Protein AF-A0A0B7BT74-F1 (afdb_monomer_lite)

Secondary structure (DSSP, 8-state):
-HHHHHHHHHHHHHHHHHHHTT--SSTT----S-HHHHHSPPTTTTSTT---HHHHHT-SGGGGSSGGGGT---S---BTTB-HHHHHHHHHHHHTS-EEEEEE--B--SS-EEEEEEEEEPPPTTS----EEEEEEEEEE---TTPPP-B-SS-EEEE-HHHHHHTT--TTSS-EEEEEEEETTSPBPPGGGSPPPEEEEE----

Structure (mmCIF, N/CA/C/O backbone):
data_AF-A0A0B7BT74-F1
#
_entry.id   AF-A0A0B7BT74-F1
#
loop_
_atom_site.group_PDB
_atom_site.id
_atom_site.type_symbol
_atom_site.label_atom_id
_atom_site.label_alt_id
_atom_site.label_comp_id
_atom_site.label_asym_id
_atom_site.label_entity_id
_atom_site.label_seq_id
_atom_site.pdbx_PDB_ins_code
_atom_site.Cartn_x
_atom_site.Cartn_y
_atom_site.Cartn_z
_atom_site.occupancy
_atom_site.B_iso_or_equiv
_atom_site.auth_seq_id
_atom_site.auth_comp_id
_atom_site.auth_asym_id
_atom_site.auth_atom_id
_atom_site.pdbx_PDB_model_num
ATOM 1 N N . PHE A 1 1 ? -0.512 -6.375 -17.592 1.00 90.50 1 PHE A N 1
ATOM 2 C CA . PHE A 1 1 ? -0.115 -5.122 -18.266 1.00 90.50 1 PHE A CA 1
ATOM 3 C C . PHE A 1 1 ? -1.038 -3.969 -17.879 1.00 90.50 1 PHE A C 1
ATOM 5 O O . PHE A 1 1 ? -0.602 -3.163 -17.079 1.00 90.50 1 PHE A O 1
ATOM 12 N N . LEU A 1 2 ? -2.313 -3.945 -18.301 1.00 97.06 2 LEU A N 1
ATOM 13 C CA . LEU A 1 2 ? -3.247 -2.831 -18.022 1.00 97.06 2 LEU A CA 1
ATOM 14 C C . LEU A 1 2 ? -3.349 -2.427 -16.541 1.00 97.06 2 LEU A C 1
ATOM 16 O O . LEU A 1 2 ? -3.259 -1.249 -16.213 1.00 97.06 2 LEU A O 1
ATOM 20 N N . HIS A 1 3 ? -3.482 -3.407 -15.641 1.00 96.81 3 HIS A N 1
ATOM 21 C CA . HIS A 1 3 ? -3.497 -3.148 -14.200 1.00 96.81 3 HIS A CA 1
ATOM 22 C C . HIS A 1 3 ? -2.234 -2.403 -13.737 1.00 96.81 3 HIS A C 1
ATOM 24 O O . HIS A 1 3 ? -2.336 -1.395 -13.047 1.00 96.81 3 HIS A O 1
ATOM 30 N N . HIS A 1 4 ? -1.052 -2.850 -14.173 1.00 97.12 4 HIS A N 1
ATOM 31 C CA . HIS A 1 4 ? 0.213 -2.218 -13.803 1.00 97.12 4 HIS A CA 1
ATOM 32 C C . HIS A 1 4 ? 0.422 -0.853 -14.455 1.00 97.12 4 HIS A C 1
ATOM 34 O O . HIS A 1 4 ? 1.028 -0.008 -13.816 1.00 97.12 4 HIS A O 1
ATOM 40 N N . SER A 1 5 ? -0.128 -0.593 -15.645 1.00 97.06 5 SER A N 1
ATOM 41 C CA . SER A 1 5 ? -0.152 0.765 -16.207 1.00 97.06 5 SER A CA 1
ATOM 42 C C . SER A 1 5 ? -0.922 1.725 -15.296 1.00 97.06 5 SER A C 1
ATOM 44 O O . SER A 1 5 ? -0.473 2.835 -15.041 1.00 97.06 5 SER A O 1
ATOM 46 N N . ASN A 1 6 ? -2.053 1.292 -14.726 1.00 97.50 6 ASN A N 1
ATOM 47 C CA . ASN A 1 6 ? -2.769 2.120 -13.756 1.00 97.50 6 ASN A CA 1
ATOM 48 C C . ASN A 1 6 ? -2.020 2.240 -12.417 1.00 97.50 6 ASN A C 1
ATOM 50 O O . ASN A 1 6 ? -1.997 3.317 -11.836 1.00 97.50 6 ASN A O 1
ATOM 54 N N . VAL A 1 7 ? -1.392 1.170 -11.918 1.00 97.62 7 VAL A N 1
ATOM 55 C CA . VAL A 1 7 ? -0.592 1.237 -10.678 1.00 97.62 7 VAL A CA 1
ATOM 56 C C . VAL A 1 7 ? 0.614 2.168 -10.838 1.00 97.62 7 VAL A C 1
ATOM 58 O O . VAL A 1 7 ? 0.900 2.954 -9.940 1.00 97.62 7 VAL A O 1
ATOM 61 N N . ASP A 1 8 ? 1.285 2.134 -11.985 1.00 96.75 8 ASP A N 1
ATOM 62 C CA . ASP A 1 8 ? 2.389 3.041 -12.296 1.00 96.75 8 ASP A CA 1
ATOM 63 C C . ASP A 1 8 ? 1.907 4.497 -12.428 1.00 96.75 8 ASP A C 1
ATOM 65 O O . ASP A 1 8 ? 2.465 5.395 -11.798 1.00 96.75 8 ASP A O 1
ATOM 69 N N . ARG A 1 9 ? 0.770 4.734 -13.095 1.00 97.00 9 ARG A N 1
ATOM 70 C CA . ARG A 1 9 ? 0.087 6.039 -13.083 1.00 97.00 9 ARG A CA 1
ATOM 71 C C . ARG A 1 9 ? -0.208 6.533 -11.663 1.00 97.00 9 ARG A C 1
ATOM 73 O O . ARG A 1 9 ? 0.049 7.695 -11.358 1.00 97.00 9 ARG A O 1
ATOM 80 N N . LEU A 1 10 ? -0.703 5.670 -10.770 1.00 97.38 10 LEU A N 1
ATOM 81 C CA . LEU A 1 10 ? -0.915 6.021 -9.358 1.00 97.38 10 LEU A CA 1
ATOM 82 C C . LEU A 1 10 ? 0.401 6.392 -8.655 1.00 97.38 10 LEU A C 1
ATOM 84 O O . LEU A 1 10 ? 0.407 7.303 -7.827 1.00 97.38 10 LEU A O 1
ATOM 88 N N . ALA A 1 11 ? 1.518 5.744 -8.999 1.00 93.69 11 ALA A N 1
ATOM 89 C CA . ALA A 1 11 ? 2.837 6.102 -8.482 1.00 93.69 11 ALA A CA 1
ATOM 90 C C . ALA A 1 11 ? 3.304 7.484 -8.978 1.00 93.69 11 ALA A C 1
ATOM 92 O O . ALA A 1 11 ? 3.896 8.241 -8.205 1.00 93.69 11 ALA A O 1
ATOM 93 N N . VAL A 1 12 ? 2.992 7.858 -10.225 1.00 93.94 12 VAL A N 1
ATOM 94 C CA . VAL A 1 12 ? 3.238 9.214 -10.751 1.00 93.94 12 VAL A CA 1
ATOM 95 C C . VAL A 1 12 ? 2.395 10.252 -10.003 1.00 93.94 12 VAL A C 1
ATOM 97 O O . VAL A 1 12 ? 2.941 11.236 -9.507 1.00 93.94 12 VAL A O 1
ATOM 100 N N . ILE A 1 13 ? 1.094 10.002 -9.816 1.00 95.56 13 ILE A N 1
ATOM 101 C CA . ILE A 1 13 ? 0.203 10.875 -9.026 1.00 95.56 13 ILE A CA 1
ATOM 102 C C . ILE A 1 13 ? 0.731 11.040 -7.592 1.00 95.56 13 ILE A C 1
ATOM 104 O O . ILE A 1 13 ? 0.754 12.145 -7.047 1.00 95.56 13 ILE A O 1
ATOM 108 N N . PHE A 1 14 ? 1.205 9.955 -6.975 1.00 93.12 14 PHE A N 1
ATOM 109 C CA . PHE A 1 14 ? 1.793 9.991 -5.638 1.00 93.12 14 PHE A CA 1
ATOM 110 C C . PHE A 1 14 ? 3.026 10.903 -5.556 1.00 93.12 14 PHE A C 1
ATOM 112 O O . PHE A 1 14 ? 3.157 11.653 -4.585 1.00 93.12 14 PHE A O 1
ATOM 119 N N . LYS A 1 15 ? 3.905 10.893 -6.568 1.00 90.50 15 LYS A N 1
ATOM 120 C CA . LYS A 1 15 ? 5.060 11.807 -6.628 1.00 90.50 15 LYS A CA 1
ATOM 121 C C . LYS A 1 15 ? 4.617 13.269 -6.660 1.00 90.50 15 LYS A C 1
ATOM 123 O O . LYS A 1 15 ? 5.141 14.069 -5.887 1.00 90.50 15 LYS A O 1
ATOM 128 N N . GLU A 1 16 ? 3.606 13.602 -7.459 1.00 91.62 16 GLU A N 1
ATOM 129 C CA . GLU A 1 16 ? 3.066 14.967 -7.529 1.00 91.62 16 GLU A CA 1
ATOM 130 C C . GLU A 1 16 ? 2.445 15.417 -6.195 1.00 91.62 16 GLU A C 1
ATOM 132 O O . GLU A 1 16 ? 2.710 16.521 -5.715 1.00 91.62 16 GLU A O 1
ATOM 137 N N . ILE A 1 17 ? 1.720 14.531 -5.503 1.00 94.25 17 ILE A N 1
ATOM 138 C CA . ILE A 1 17 ? 1.216 14.794 -4.143 1.00 94.25 17 ILE A CA 1
ATOM 139 C C . ILE A 1 17 ? 2.372 15.072 -3.169 1.00 94.25 17 ILE A C 1
ATOM 141 O O . ILE A 1 17 ? 2.279 15.968 -2.327 1.00 94.25 17 ILE A O 1
ATOM 145 N N . ARG A 1 18 ? 3.470 14.312 -3.244 1.00 90.81 18 ARG A N 1
ATOM 146 C CA . ARG A 1 18 ? 4.638 14.492 -2.362 1.00 90.81 18 ARG A CA 1
ATOM 147 C C . ARG A 1 18 ? 5.363 15.816 -2.620 1.00 90.81 18 ARG A C 1
ATOM 149 O O . ARG A 1 18 ? 5.738 16.466 -1.641 1.00 90.81 18 ARG A O 1
ATOM 156 N N . LYS A 1 19 ? 5.484 16.243 -3.884 1.00 89.44 19 LYS A N 1
ATOM 157 C CA . LYS A 1 19 ? 5.995 17.574 -4.264 1.00 89.44 19 LYS A CA 1
ATOM 158 C C . LYS A 1 19 ? 5.136 18.688 -3.663 1.00 89.44 19 LYS A C 1
ATOM 160 O O . LYS A 1 19 ? 5.652 19.548 -2.956 1.00 89.44 19 LYS A O 1
ATOM 165 N N . LEU A 1 20 ? 3.812 18.620 -3.831 1.00 93.00 20 LEU A N 1
ATOM 166 C CA . LEU A 1 20 ? 2.876 19.611 -3.272 1.00 93.00 20 LEU A CA 1
ATOM 167 C C . LEU A 1 20 ? 2.875 19.662 -1.737 1.00 93.00 20 LEU A C 1
ATOM 169 O O . LEU A 1 20 ? 2.562 20.693 -1.145 1.00 93.00 20 LEU A O 1
ATOM 173 N N . ARG A 1 21 ? 3.231 18.559 -1.072 1.00 90.44 21 ARG A N 1
ATOM 174 C CA . ARG A 1 21 ? 3.401 18.504 0.389 1.00 90.44 21 ARG A CA 1
ATOM 175 C C . ARG A 1 21 ? 4.771 18.997 0.869 1.00 90.44 21 ARG A C 1
ATOM 177 O O . ARG A 1 21 ? 5.015 18.954 2.071 1.00 90.44 21 ARG A O 1
ATOM 184 N N . GLY A 1 22 ? 5.655 19.426 -0.034 1.00 87.38 22 GLY A N 1
ATOM 185 C CA . GLY A 1 22 ? 7.010 19.880 0.291 1.00 87.38 22 GLY A CA 1
ATOM 186 C C . GLY A 1 22 ? 7.921 18.774 0.830 1.00 87.38 22 GLY A C 1
ATOM 187 O O . GLY A 1 22 ? 8.912 19.073 1.491 1.00 87.38 22 GLY A O 1
ATOM 188 N N . VAL A 1 23 ? 7.567 17.503 0.597 1.00 83.06 23 VAL A N 1
ATOM 189 C CA . VAL A 1 23 ? 8.382 16.357 1.030 1.00 83.06 23 VAL A CA 1
ATOM 190 C C . VAL A 1 23 ? 9.576 16.180 0.104 1.00 83.06 23 VAL A C 1
ATOM 192 O O . VAL A 1 23 ? 10.670 15.927 0.587 1.00 83.06 23 VAL A O 1
ATOM 195 N N . TYR A 1 24 ? 9.354 16.333 -1.201 1.00 78.31 24 TYR A N 1
ATOM 196 C CA . TYR A 1 24 ? 10.411 16.313 -2.203 1.00 78.31 24 TYR A CA 1
ATOM 197 C C . TYR A 1 24 ? 10.797 17.747 -2.531 1.00 78.31 24 TYR A C 1
ATOM 199 O O . TYR A 1 24 ? 9.964 18.529 -2.993 1.00 78.31 24 TYR A O 1
ATOM 207 N N . LYS A 1 25 ? 12.044 18.106 -2.227 1.00 64.38 25 LYS A N 1
ATOM 208 C CA . LYS A 1 25 ? 12.598 19.443 -2.477 1.00 64.38 25 LYS A CA 1
ATOM 209 C C . LYS A 1 25 ? 13.142 19.596 -3.899 1.00 64.38 25 LYS A C 1
ATOM 211 O O . LYS A 1 25 ? 13.309 20.726 -4.351 1.00 64.38 25 LYS A O 1
ATOM 216 N N . ALA A 1 26 ? 13.403 18.484 -4.580 1.00 62.34 26 ALA A N 1
ATOM 217 C CA . ALA A 1 26 ? 13.874 18.407 -5.958 1.00 62.34 26 ALA A CA 1
ATOM 218 C C . ALA A 1 26 ? 13.305 17.150 -6.644 1.00 62.34 26 ALA A C 1
ATOM 220 O O . ALA A 1 26 ? 12.761 16.270 -5.977 1.00 62.34 26 ALA A O 1
ATOM 221 N N . ASP A 1 27 ? 13.408 17.072 -7.974 1.00 59.66 27 ASP A N 1
ATOM 222 C CA . ASP A 1 27 ? 12.888 15.938 -8.756 1.00 59.66 27 ASP A CA 1
ATOM 223 C C . ASP A 1 27 ? 13.645 14.620 -8.500 1.00 59.66 27 ASP A C 1
ATOM 225 O O . ASP A 1 27 ? 13.113 13.545 -8.773 1.00 59.66 27 ASP A O 1
ATOM 229 N N . ASP A 1 28 ? 14.858 14.697 -7.949 1.00 60.50 28 ASP A N 1
ATOM 230 C CA . ASP A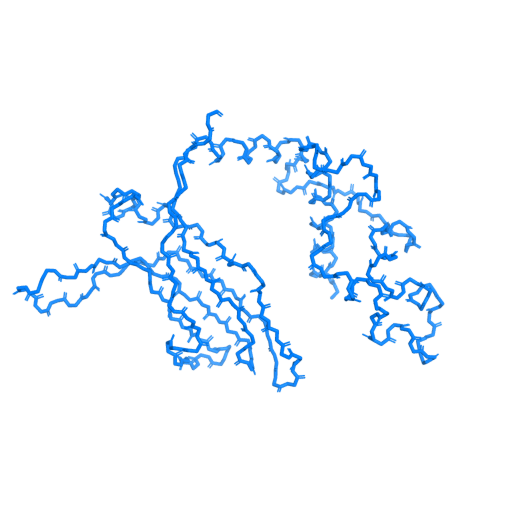 1 28 ? 15.696 13.567 -7.541 1.00 60.50 28 ASP A CA 1
ATOM 231 C C . ASP A 1 28 ? 15.593 13.229 -6.039 1.00 60.50 28 ASP A C 1
ATOM 233 O O . ASP A 1 28 ? 16.265 12.313 -5.559 1.00 60.50 28 ASP A O 1
ATOM 237 N N . ASP A 1 29 ? 14.736 13.938 -5.297 1.00 66.56 29 ASP A N 1
ATOM 238 C CA . ASP A 1 29 ? 14.513 13.719 -3.870 1.00 66.56 29 ASP A CA 1
ATOM 239 C C . ASP A 1 29 ? 13.525 12.556 -3.666 1.00 66.56 29 ASP A C 1
ATOM 241 O O . ASP A 1 29 ? 12.350 12.636 -4.028 1.00 66.56 29 ASP A O 1
ATOM 245 N N . PHE A 1 30 ? 14.003 11.446 -3.096 1.00 69.31 30 PHE A N 1
ATOM 246 C CA . PHE A 1 30 ? 13.204 10.253 -2.811 1.00 69.31 30 PHE A CA 1
ATOM 247 C C . PHE A 1 30 ? 13.517 9.710 -1.414 1.00 69.31 30 PHE A C 1
ATOM 249 O O . PHE A 1 30 ? 14.663 9.684 -0.971 1.00 69.31 30 PHE A O 1
ATOM 256 N N . ASP A 1 31 ? 12.489 9.200 -0.734 1.00 70.25 31 ASP A N 1
ATOM 257 C CA . ASP A 1 31 ? 12.637 8.525 0.558 1.00 70.25 31 ASP A CA 1
ATOM 258 C C . ASP A 1 31 ? 13.104 7.078 0.324 1.00 70.25 31 ASP A C 1
ATOM 260 O O . ASP A 1 31 ? 12.300 6.178 0.058 1.00 70.25 31 ASP A O 1
ATOM 264 N N . ILE A 1 32 ? 14.423 6.868 0.327 1.00 78.19 32 ILE A N 1
ATOM 265 C CA . ILE A 1 32 ? 15.038 5.555 0.099 1.00 78.19 32 ILE A CA 1
ATOM 266 C C . ILE A 1 32 ? 15.082 4.788 1.424 1.00 78.19 32 ILE A C 1
ATOM 268 O O . ILE A 1 32 ? 15.920 5.050 2.285 1.00 78.19 32 ILE A O 1
ATOM 272 N N . CYS A 1 33 ? 14.210 3.789 1.567 1.00 82.06 33 CYS A N 1
ATOM 273 C CA . CYS A 1 33 ? 14.168 2.925 2.751 1.00 82.06 33 CYS A CA 1
ATOM 274 C C . CYS A 1 33 ? 15.071 1.677 2.665 1.00 82.06 33 CYS A C 1
ATOM 276 O O . CYS A 1 33 ? 15.388 1.098 3.701 1.00 82.06 33 CYS A O 1
ATOM 278 N N . ASP A 1 34 ? 15.518 1.288 1.464 1.00 86.75 34 ASP A N 1
ATOM 279 C CA . ASP A 1 34 ? 1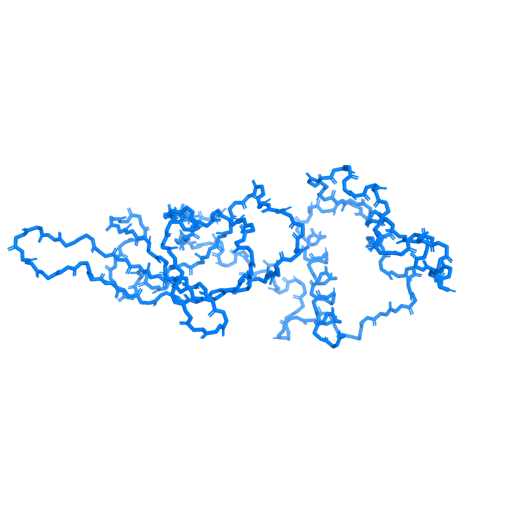6.493 0.213 1.228 1.00 86.75 34 ASP A CA 1
ATOM 280 C C . ASP A 1 34 ? 17.504 0.634 0.152 1.00 86.75 34 ASP A C 1
ATOM 282 O O . ASP A 1 34 ? 17.304 0.425 -1.045 1.00 86.75 34 ASP A O 1
ATOM 286 N N . VAL A 1 35 ? 18.616 1.231 0.585 1.00 88.12 35 VAL A N 1
ATOM 287 C CA . VAL A 1 35 ? 19.678 1.720 -0.312 1.00 88.12 35 VAL A CA 1
ATOM 288 C C . VAL A 1 35 ? 20.268 0.590 -1.156 1.00 88.12 35 VAL A C 1
ATOM 290 O O . VAL A 1 35 ? 20.539 0.775 -2.342 1.00 88.12 35 VAL A O 1
ATOM 293 N N . LYS A 1 36 ? 20.465 -0.594 -0.567 1.00 90.44 36 LYS A N 1
ATOM 294 C CA . LYS A 1 36 ? 21.101 -1.715 -1.263 1.00 90.44 36 LYS A CA 1
ATOM 295 C C . LYS A 1 36 ? 20.199 -2.228 -2.382 1.00 90.44 36 LYS A C 1
ATOM 297 O O . LYS A 1 36 ? 20.684 -2.413 -3.501 1.00 90.44 36 LYS A O 1
ATOM 302 N N . GLY A 1 37 ? 18.913 -2.431 -2.102 1.00 90.62 37 GLY A N 1
ATOM 303 C CA . GLY A 1 37 ? 17.931 -2.819 -3.113 1.00 90.62 37 GLY A CA 1
ATOM 304 C C . GLY A 1 37 ? 17.805 -1.774 -4.220 1.00 90.62 37 GLY A C 1
ATOM 305 O O . GLY A 1 37 ? 17.784 -2.123 -5.397 1.00 90.62 37 GLY A O 1
ATOM 306 N N . PHE A 1 38 ? 17.835 -0.487 -3.866 1.00 90.44 38 PHE A N 1
ATOM 307 C CA . PHE A 1 3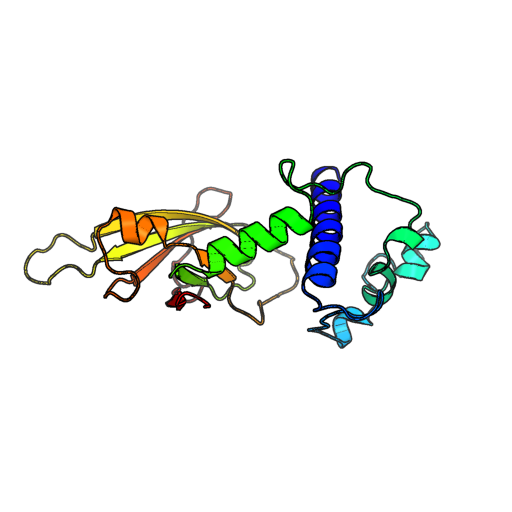8 ? 17.665 0.607 -4.825 1.00 90.44 38 PHE A CA 1
ATOM 308 C C . PHE A 1 38 ? 18.822 0.770 -5.822 1.00 90.44 38 PHE A C 1
ATOM 310 O O . PHE A 1 38 ? 18.619 1.224 -6.951 1.00 90.44 38 PHE A O 1
ATOM 317 N N . LEU A 1 39 ? 20.036 0.395 -5.410 1.00 91.56 39 LEU A N 1
ATOM 318 C CA . LEU A 1 39 ? 21.234 0.420 -6.254 1.00 91.56 39 LEU A CA 1
ATOM 319 C C . LEU A 1 39 ? 21.441 -0.882 -7.036 1.00 91.56 39 LEU A C 1
ATOM 321 O O . LEU A 1 39 ? 22.142 -0.891 -8.050 1.00 91.56 39 LEU A O 1
ATOM 325 N N . SER A 1 40 ? 20.845 -1.983 -6.578 1.00 95.50 40 SER A N 1
ATOM 326 C CA . SER A 1 40 ? 21.000 -3.287 -7.218 1.00 95.50 40 SER A CA 1
ATOM 327 C C . SER A 1 40 ? 20.198 -3.346 -8.525 1.00 95.50 40 SER A C 1
ATOM 329 O O . SER A 1 40 ? 19.040 -2.929 -8.558 1.00 95.50 40 SER A O 1
ATOM 331 N N . PRO A 1 41 ? 20.771 -3.866 -9.625 1.00 96.94 41 PRO A N 1
ATOM 332 C CA . PRO A 1 41 ? 20.003 -4.131 -10.834 1.00 96.94 41 PRO A CA 1
ATOM 333 C C . PRO A 1 41 ? 18.870 -5.131 -10.571 1.00 96.94 41 PRO A C 1
ATOM 335 O O . PRO A 1 41 ? 19.091 -6.189 -9.984 1.00 96.94 41 PRO A O 1
ATOM 338 N N . LEU A 1 42 ? 17.669 -4.813 -11.043 1.00 96.69 42 LEU A N 1
ATOM 339 C CA . LEU A 1 42 ? 16.521 -5.705 -11.036 1.00 96.69 42 LEU A CA 1
ATOM 340 C C . LEU A 1 42 ? 16.724 -6.806 -12.078 1.00 96.69 42 LEU A C 1
ATOM 342 O O . LEU A 1 42 ? 16.850 -6.559 -13.281 1.00 96.69 42 LEU A O 1
ATOM 346 N N . GLU A 1 43 ? 16.723 -8.046 -11.612 1.00 96.31 43 GLU A N 1
ATOM 347 C CA . GLU A 1 43 ? 16.647 -9.219 -12.471 1.00 96.31 43 GLU A CA 1
ATOM 348 C C . GLU A 1 43 ? 15.204 -9.397 -12.983 1.00 96.31 43 GLU A C 1
ATOM 350 O O . GLU A 1 43 ? 14.261 -9.166 -12.228 1.00 96.31 43 GLU A O 1
ATOM 355 N N . PRO A 1 44 ? 14.985 -9.812 -14.245 1.00 97.00 44 PRO A N 1
ATOM 356 C CA . PRO A 1 44 ? 15.976 -10.215 -15.245 1.00 97.00 44 PRO A CA 1
ATOM 357 C C . PRO A 1 44 ? 16.451 -9.074 -16.168 1.00 97.00 44 PRO A C 1
ATOM 359 O O . PRO A 1 44 ? 17.083 -9.344 -17.188 1.00 97.00 44 PRO A O 1
ATOM 362 N N . PHE A 1 45 ? 16.146 -7.807 -15.870 1.00 97.75 45 PHE A N 1
ATOM 363 C CA . PHE A 1 45 ? 16.364 -6.701 -16.811 1.00 97.75 45 PHE A CA 1
ATOM 364 C C . PHE A 1 45 ? 17.839 -6.470 -17.153 1.00 97.75 45 PHE A C 1
ATOM 366 O O . PHE A 1 45 ? 18.150 -6.093 -18.283 1.00 97.75 45 PHE A O 1
ATOM 373 N N . LYS A 1 46 ? 18.761 -6.738 -16.221 1.00 97.31 46 LYS A N 1
ATOM 374 C CA . LYS A 1 46 ? 20.199 -6.556 -16.462 1.00 97.31 46 LYS A CA 1
ATOM 375 C C . LYS A 1 46 ? 20.847 -7.665 -17.301 1.00 97.31 46 LYS A C 1
ATOM 377 O O . LYS A 1 46 ? 21.941 -7.451 -17.822 1.00 97.31 46 LYS A O 1
ATOM 382 N N . ARG A 1 47 ? 20.198 -8.824 -17.457 1.00 97.69 47 ARG A N 1
ATOM 383 C CA . ARG A 1 47 ? 20.784 -9.999 -18.126 1.00 97.69 47 ARG A CA 1
ATOM 384 C C . ARG A 1 47 ? 21.114 -9.724 -19.585 1.00 97.69 47 ARG A C 1
ATOM 386 O O . ARG A 1 47 ? 20.373 -9.027 -20.276 1.00 97.69 47 ARG A O 1
ATOM 393 N N . ASP A 1 48 ? 22.150 -10.381 -20.097 1.00 97.12 48 ASP A N 1
ATOM 394 C CA . ASP A 1 48 ? 22.515 -10.295 -21.515 1.00 97.12 48 ASP A CA 1
ATOM 395 C C . ASP A 1 48 ? 21.386 -10.746 -22.445 1.00 97.12 48 ASP A C 1
ATOM 397 O O . ASP A 1 48 ? 21.211 -10.166 -23.516 1.00 97.12 48 ASP A O 1
ATOM 401 N N . SER A 1 49 ? 20.560 -11.686 -21.980 1.00 97.56 49 SER A N 1
ATOM 402 C CA . SER A 1 49 ? 19.374 -12.189 -22.673 1.00 97.56 49 SER A CA 1
ATOM 403 C C . SER A 1 49 ? 18.239 -11.176 -22.827 1.00 97.56 49 SER A C 1
ATOM 405 O O . SER A 1 49 ? 17.361 -11.407 -23.654 1.00 97.56 49 SER A O 1
ATOM 407 N N . ASN A 1 50 ? 18.230 -10.063 -22.083 1.00 97.88 50 ASN A N 1
ATOM 408 C CA . ASN A 1 50 ? 17.271 -8.986 -22.321 1.00 97.88 50 ASN A CA 1
ATOM 409 C C . ASN A 1 50 ? 17.598 -8.294 -23.663 1.00 97.88 50 ASN A C 1
ATOM 411 O O . ASN A 1 50 ? 18.676 -7.692 -23.777 1.00 97.88 50 ASN A O 1
ATOM 415 N N . PRO A 1 51 ? 16.698 -8.342 -24.665 1.00 97.75 51 PRO A N 1
ATOM 416 C CA . PRO A 1 51 ? 16.965 -7.789 -25.989 1.00 97.75 51 PRO A CA 1
ATOM 417 C C . PRO A 1 51 ? 16.816 -6.264 -26.044 1.00 97.75 51 PRO A C 1
ATOM 419 O O . PRO A 1 51 ? 17.193 -5.667 -27.047 1.00 97.75 51 PRO A O 1
ATOM 422 N N . PHE A 1 52 ? 16.270 -5.626 -25.002 1.00 97.69 52 PHE A N 1
ATOM 423 C CA . PHE A 1 52 ? 15.974 -4.194 -24.989 1.00 97.69 52 PHE A CA 1
ATOM 424 C C . PHE A 1 52 ? 17.071 -3.416 -24.243 1.00 97.69 52 PHE A C 1
ATOM 426 O O . PHE A 1 52 ? 17.139 -3.488 -23.011 1.00 97.69 52 PHE A O 1
ATOM 433 N N . PRO A 1 53 ? 17.918 -2.632 -24.946 1.00 96.75 53 PRO A N 1
ATOM 434 C CA . PRO A 1 53 ? 18.988 -1.869 -24.303 1.00 96.75 53 PRO A CA 1
ATOM 435 C C . PRO A 1 53 ? 18.458 -0.892 -23.251 1.00 96.75 53 PRO A C 1
ATOM 437 O O . PRO A 1 53 ? 19.038 -0.781 -22.177 1.00 96.75 53 PRO A O 1
ATOM 440 N N . LEU A 1 54 ? 17.306 -0.269 -23.521 1.00 97.19 54 LEU A N 1
ATOM 441 C CA . LEU A 1 54 ? 16.692 0.729 -22.650 1.00 97.19 54 LEU A CA 1
ATOM 442 C C . LEU A 1 54 ? 16.392 0.200 -21.237 1.00 97.19 54 LEU A C 1
ATOM 444 O O . LEU A 1 54 ? 16.718 0.853 -20.248 1.00 97.19 54 LEU A O 1
ATOM 448 N N . THR A 1 55 ? 15.809 -0.997 -21.116 1.00 97.12 55 THR A N 1
ATOM 449 C CA . THR A 1 55 ? 15.507 -1.599 -19.804 1.00 97.12 55 THR A CA 1
ATOM 450 C C . THR A 1 55 ? 16.740 -2.230 -19.159 1.00 97.12 55 THR A C 1
ATOM 452 O O . THR A 1 55 ? 16.820 -2.307 -17.937 1.00 97.12 55 THR A O 1
ATOM 455 N N . LYS A 1 56 ? 17.739 -2.632 -19.956 1.00 97.50 56 LYS A N 1
ATOM 456 C CA . LYS A 1 56 ? 19.040 -3.111 -19.461 1.00 97.50 56 LYS A CA 1
ATOM 457 C C . LYS A 1 56 ? 19.898 -1.986 -18.875 1.00 97.50 56 LYS A C 1
ATOM 459 O O . LYS A 1 56 ? 20.629 -2.201 -17.907 1.00 97.50 56 LYS A O 1
ATOM 464 N N . GLU A 1 57 ? 19.831 -0.795 -19.460 1.00 96.38 57 GLU A N 1
ATOM 465 C CA . GLU A 1 57 ? 20.541 0.398 -18.996 1.00 96.38 57 GLU A CA 1
ATOM 466 C C . GLU A 1 57 ? 19.908 0.982 -17.726 1.00 96.38 57 GLU A C 1
ATOM 468 O O . GLU A 1 57 ? 20.630 1.350 -16.789 1.00 96.38 57 GLU A O 1
ATOM 473 N N . ASN A 1 58 ? 18.573 0.982 -17.675 1.00 96.44 58 ASN A N 1
ATOM 474 C CA . ASN A 1 58 ? 17.754 1.483 -16.568 1.00 96.44 58 ASN A CA 1
ATOM 475 C C . ASN A 1 58 ? 17.276 0.364 -15.630 1.00 96.44 58 ASN A C 1
ATOM 477 O O . ASN A 1 58 ? 16.192 0.430 -15.068 1.00 96.44 58 ASN A O 1
ATOM 481 N N . SER A 1 59 ? 18.076 -0.692 -15.463 1.00 96.75 59 SER A N 1
ATOM 482 C CA . SER A 1 59 ? 17.661 -1.883 -14.717 1.00 96.75 59 SER A CA 1
ATOM 483 C C . SER A 1 59 ? 17.639 -1.700 -13.197 1.00 96.75 59 SER A C 1
ATOM 485 O O . SER A 1 59 ? 17.115 -2.563 -12.512 1.00 96.75 59 SER A O 1
ATOM 487 N N . SER A 1 60 ? 18.259 -0.662 -12.633 1.00 94.62 60 SER A N 1
ATOM 488 C CA . SER A 1 60 ? 18.251 -0.422 -11.179 1.00 94.62 60 SER A CA 1
ATOM 489 C C . SER A 1 60 ? 17.087 0.491 -10.782 1.00 94.62 60 SER A C 1
ATOM 491 O O . SER A 1 60 ? 16.865 1.472 -11.496 1.00 94.62 60 SER A O 1
ATOM 493 N N . PRO A 1 61 ? 16.424 0.280 -9.628 1.00 92.62 61 PRO A N 1
ATOM 494 C CA . PRO A 1 61 ? 15.296 1.112 -9.197 1.00 92.62 61 PRO A CA 1
ATOM 495 C C . PRO A 1 61 ? 15.604 2.613 -9.164 1.00 92.62 61 PRO A C 1
ATOM 497 O O . PRO A 1 61 ? 14.770 3.423 -9.559 1.00 92.62 61 PRO A O 1
ATOM 500 N N . LEU A 1 62 ? 16.832 2.990 -8.785 1.00 89.94 62 LEU A N 1
ATOM 501 C CA . LEU A 1 62 ? 17.279 4.387 -8.813 1.00 89.94 62 LEU A CA 1
ATOM 502 C C . LEU A 1 62 ? 17.163 5.039 -10.195 1.00 89.94 62 LEU A C 1
ATOM 504 O O . LEU A 1 62 ? 16.866 6.220 -10.288 1.00 89.94 62 LEU A O 1
ATOM 508 N N . LYS A 1 63 ? 17.389 4.282 -11.270 1.00 90.88 63 LYS A N 1
ATOM 509 C CA . LYS A 1 63 ? 17.299 4.797 -12.641 1.00 90.88 63 LYS A CA 1
ATOM 510 C C . LYS A 1 63 ? 15.873 4.789 -13.177 1.00 90.88 63 LYS A C 1
ATOM 512 O O . LYS A 1 63 ? 15.601 5.443 -14.171 1.00 90.88 63 LYS A O 1
ATOM 517 N N . THR A 1 64 ? 14.971 4.047 -12.535 1.00 90.56 64 THR A N 1
ATOM 518 C CA . THR A 1 64 ? 13.557 3.991 -12.919 1.00 90.56 64 THR A CA 1
ATOM 519 C C . THR A 1 64 ? 12.712 5.052 -12.217 1.00 90.56 64 THR A C 1
ATOM 521 O O . THR A 1 64 ? 11.505 5.113 -12.437 1.00 90.56 64 THR A O 1
ATOM 524 N N . THR A 1 65 ? 13.298 5.856 -11.323 1.00 86.94 65 THR A N 1
ATOM 525 C CA . THR A 1 65 ? 12.566 6.912 -10.612 1.00 86.94 65 THR A CA 1
ATOM 526 C C . THR A 1 65 ? 12.106 8.018 -11.552 1.00 86.94 65 THR A C 1
ATOM 528 O O . THR A 1 65 ? 10.969 8.476 -11.428 1.00 86.94 65 THR A O 1
ATOM 531 N N . ASP A 1 66 ? 12.936 8.409 -12.513 1.00 86.88 66 ASP A N 1
ATOM 532 C CA . ASP A 1 66 ? 12.510 9.209 -13.650 1.00 86.88 66 ASP A CA 1
ATOM 533 C C . ASP A 1 66 ? 11.918 8.276 -14.707 1.00 86.88 66 ASP A C 1
ATOM 535 O O . ASP A 1 66 ? 12.630 7.552 -15.397 1.00 86.88 66 ASP A O 1
ATOM 539 N N . TYR A 1 67 ? 10.591 8.266 -14.816 1.00 90.69 67 TYR A N 1
ATOM 540 C CA . TYR A 1 67 ? 9.909 7.404 -15.775 1.00 90.69 67 TYR A CA 1
ATOM 541 C C . TYR A 1 67 ? 9.969 7.950 -17.209 1.00 90.69 67 TYR A C 1
ATOM 543 O O . TYR A 1 67 ? 9.742 7.196 -18.157 1.00 90.69 67 TYR A O 1
ATOM 551 N N . SER A 1 68 ? 10.316 9.232 -17.388 1.00 91.50 68 SER A N 1
ATOM 552 C CA . SER A 1 68 ? 10.374 9.869 -18.707 1.00 91.50 68 SER A CA 1
ATOM 553 C C . SER A 1 68 ? 11.453 9.255 -19.604 1.00 91.50 68 SER A C 1
ATOM 555 O O . SER A 1 68 ? 11.291 9.219 -20.826 1.00 91.50 68 SER A O 1
ATOM 557 N N . VAL A 1 69 ? 12.493 8.654 -19.008 1.00 93.94 69 VAL A N 1
ATOM 558 C CA . VAL A 1 69 ? 13.548 7.912 -19.719 1.00 93.94 69 VAL A CA 1
ATOM 559 C C . VAL A 1 69 ? 12.992 6.769 -20.571 1.00 93.94 69 VAL A C 1
ATOM 561 O O . VAL A 1 69 ? 13.618 6.364 -21.547 1.00 93.94 69 VAL A O 1
ATOM 564 N N . PHE A 1 70 ? 11.805 6.252 -20.234 1.00 95.44 70 PHE A N 1
ATOM 565 C CA . PHE A 1 70 ? 11.147 5.174 -20.967 1.00 95.44 70 PHE A CA 1
ATOM 566 C C . PHE A 1 70 ? 10.269 5.655 -22.130 1.00 95.44 70 PHE A C 1
ATOM 568 O O . PHE A 1 70 ? 9.682 4.827 -22.826 1.00 95.44 70 PHE A O 1
ATOM 575 N N . GLY A 1 71 ? 10.185 6.968 -22.364 1.00 95.12 71 GLY A N 1
ATOM 576 C CA . GLY A 1 71 ? 9.507 7.545 -23.525 1.00 95.12 71 GLY A CA 1
ATOM 577 C C . GLY A 1 71 ? 7.982 7.411 -23.513 1.00 95.12 71 GLY A C 1
ATOM 578 O O . GLY A 1 71 ? 7.366 7.505 -24.573 1.00 95.12 71 GLY A O 1
ATOM 579 N N . TYR A 1 72 ? 7.372 7.184 -22.345 1.00 95.62 72 TYR A N 1
ATOM 580 C CA . TYR A 1 72 ? 5.918 7.192 -22.177 1.00 95.62 72 TYR A CA 1
ATOM 581 C C . TYR A 1 72 ? 5.461 8.336 -21.269 1.00 95.62 72 TYR A C 1
ATOM 583 O O . TYR A 1 72 ? 6.220 8.860 -20.454 1.00 95.62 72 TYR A O 1
ATOM 591 N N . SER A 1 73 ? 4.189 8.702 -21.404 1.00 96.19 73 SER A N 1
ATOM 592 C CA . SER A 1 73 ? 3.497 9.648 -20.535 1.00 96.19 73 SER A CA 1
ATOM 593 C C . SER A 1 73 ? 2.059 9.194 -20.298 1.00 96.19 73 SER A C 1
ATOM 595 O O . SER A 1 73 ? 1.526 8.359 -21.034 1.00 96.19 73 SER A O 1
ATOM 597 N N . TYR A 1 74 ? 1.442 9.750 -19.259 1.00 96.75 74 TYR A N 1
ATOM 598 C CA . TYR A 1 74 ? 0.015 9.603 -19.001 1.00 96.75 74 TYR A CA 1
ATOM 599 C C . TYR A 1 74 ? -0.716 10.856 -19.476 1.00 96.75 74 TYR A C 1
ATOM 601 O O . TYR A 1 74 ? -0.239 11.974 -19.291 1.00 96.75 74 TYR A O 1
ATOM 609 N N . ASP A 1 75 ? -1.863 10.647 -20.106 1.00 96.25 75 ASP A N 1
ATOM 610 C CA . ASP A 1 75 ? -2.781 11.681 -20.574 1.00 96.25 75 ASP A CA 1
ATOM 611 C C . ASP A 1 75 ? -3.509 12.372 -19.415 1.00 96.25 75 ASP A C 1
ATOM 613 O O . ASP A 1 75 ? -3.692 13.588 -19.434 1.00 96.25 75 ASP A O 1
ATOM 617 N N . ASP A 1 76 ? -3.880 11.601 -18.392 1.00 95.81 76 ASP A N 1
ATOM 618 C CA . ASP A 1 76 ? -4.579 12.077 -17.205 1.00 95.81 76 ASP A CA 1
ATOM 619 C C . ASP A 1 76 ? -3.890 11.624 -15.908 1.00 95.81 76 ASP A C 1
ATOM 621 O O . ASP A 1 76 ? -3.666 10.434 -15.672 1.00 95.81 76 ASP A O 1
ATOM 625 N N . LEU A 1 77 ? -3.614 12.590 -15.029 1.00 96.38 77 LEU A N 1
ATOM 626 C CA . LEU A 1 77 ? -3.034 12.388 -13.697 1.00 96.38 77 LEU A CA 1
ATOM 627 C C . LEU A 1 77 ? -4.024 12.720 -12.566 1.00 96.38 77 LEU A C 1
ATOM 629 O O . LEU A 1 77 ? -3.615 13.083 -11.463 1.00 96.38 77 LEU A O 1
ATOM 633 N N . THR A 1 78 ? -5.330 12.593 -12.809 1.00 97.56 78 THR A N 1
ATOM 634 C CA . THR A 1 78 ? -6.350 12.714 -11.758 1.00 97.56 78 THR A CA 1
ATOM 635 C C . THR A 1 78 ? -6.688 11.369 -11.112 1.00 97.56 78 THR A C 1
ATOM 637 O O . THR A 1 78 ? -6.676 10.319 -11.742 1.00 97.56 78 THR A O 1
ATOM 640 N N . LEU A 1 79 ? -7.033 11.343 -9.828 1.00 97.44 79 LEU A N 1
ATOM 641 C CA . LEU A 1 79 ? -7.574 10.152 -9.171 1.00 97.44 79 LEU A CA 1
ATOM 642 C C . LEU A 1 79 ? -9.054 10.375 -8.892 1.00 97.44 79 LEU A C 1
ATOM 644 O O . LEU A 1 79 ? -9.406 11.215 -8.069 1.00 97.44 79 LEU A O 1
ATOM 648 N N . ASN A 1 80 ? -9.924 9.624 -9.572 1.00 96.31 80 ASN A N 1
ATOM 649 C CA . ASN A 1 80 ? -11.379 9.785 -9.478 1.00 96.31 80 ASN A CA 1
ATOM 650 C C . ASN A 1 80 ? -11.835 11.237 -9.751 1.00 96.31 80 ASN A C 1
ATOM 652 O O . ASN A 1 80 ? -12.706 11.757 -9.058 1.00 96.31 80 ASN A O 1
ATOM 656 N N . GLY A 1 81 ? -11.210 11.902 -10.731 1.00 96.94 81 GLY A N 1
ATOM 657 C CA . GLY A 1 81 ? -11.488 13.297 -11.089 1.00 96.94 81 GLY A CA 1
ATOM 658 C C . GLY A 1 81 ? -10.825 14.346 -10.188 1.00 96.94 81 GLY A C 1
ATOM 659 O O . GLY A 1 81 ? -11.020 15.537 -10.413 1.00 96.94 81 GLY A O 1
ATOM 660 N N . LEU A 1 82 ? -10.041 13.937 -9.185 1.00 97.88 82 LEU A N 1
ATOM 661 C CA . LEU A 1 82 ? -9.292 14.847 -8.317 1.00 97.88 82 LEU A CA 1
ATOM 662 C C . LEU A 1 82 ? -7.851 14.986 -8.802 1.00 97.88 82 LEU A C 1
ATOM 664 O O . LEU A 1 82 ? -7.145 13.987 -8.929 1.00 97.88 82 LEU A O 1
ATOM 668 N N . ASP A 1 83 ? -7.387 16.212 -9.019 1.00 97.25 83 ASP A N 1
ATOM 669 C CA . ASP A 1 83 ? -5.959 16.465 -9.221 1.00 97.25 83 ASP A CA 1
ATOM 670 C C . ASP A 1 83 ? -5.161 16.327 -7.906 1.00 97.25 83 ASP A C 1
ATOM 672 O O . ASP A 1 83 ? -5.712 16.177 -6.808 1.00 97.25 83 ASP A O 1
ATOM 676 N N . ALA A 1 84 ? -3.833 16.398 -8.005 1.00 96.25 84 ALA A N 1
ATOM 677 C CA . ALA A 1 84 ? -2.946 16.248 -6.857 1.00 96.25 84 ALA A CA 1
ATOM 678 C C . ALA A 1 84 ? -3.199 17.286 -5.742 1.00 96.25 84 ALA A C 1
ATOM 680 O O . ALA A 1 84 ? -3.085 16.947 -4.563 1.00 96.25 84 ALA A O 1
ATOM 681 N N . ALA A 1 85 ? -3.583 18.524 -6.075 1.00 96.81 85 ALA A N 1
ATOM 682 C CA . ALA A 1 85 ? -3.839 19.573 -5.087 1.00 96.81 85 ALA A CA 1
ATOM 683 C C . ALA A 1 85 ? -5.131 19.305 -4.304 1.00 96.81 85 ALA A C 1
ATOM 685 O O . ALA A 1 85 ? -5.155 19.422 -3.074 1.00 96.81 85 ALA A O 1
ATOM 686 N N . HIS A 1 86 ? -6.183 18.861 -4.992 1.00 97.88 86 HIS A N 1
ATOM 687 C CA . HIS A 1 86 ? -7.425 18.433 -4.358 1.00 97.88 86 HIS A CA 1
ATOM 688 C C . HIS A 1 86 ? -7.207 17.209 -3.463 1.00 97.88 86 HIS A C 1
ATOM 690 O O . HIS A 1 86 ? -7.731 17.171 -2.349 1.00 97.88 86 HIS A O 1
ATOM 696 N N . ILE A 1 87 ? -6.382 16.244 -3.884 1.00 97.81 87 ILE A N 1
ATOM 697 C CA . ILE A 1 87 ? -6.032 15.086 -3.047 1.00 97.81 87 ILE A CA 1
ATOM 698 C C . ILE A 1 87 ? -5.269 15.529 -1.791 1.00 97.81 87 ILE A C 1
ATOM 700 O O . ILE A 1 87 ? -5.552 15.032 -0.702 1.00 97.81 87 ILE A O 1
ATOM 704 N N . VAL A 1 88 ? -4.340 16.487 -1.897 1.00 96.69 88 VAL A N 1
ATOM 705 C CA . VAL A 1 88 ? -3.646 17.051 -0.724 1.00 96.69 88 VAL A CA 1
ATOM 706 C C . VAL A 1 88 ? -4.635 17.676 0.258 1.00 96.69 88 VAL A C 1
ATOM 708 O O . VAL A 1 88 ? -4.531 17.426 1.459 1.00 96.69 88 VAL A O 1
ATOM 711 N N . ASN A 1 89 ? -5.606 18.447 -0.230 1.00 96.62 89 ASN A N 1
ATOM 712 C CA . ASN A 1 89 ? -6.635 19.043 0.622 1.00 96.62 89 ASN A CA 1
ATOM 713 C C . ASN A 1 89 ? -7.534 17.978 1.265 1.00 96.62 89 ASN A C 1
ATOM 715 O O . ASN A 1 89 ? -7.795 18.057 2.461 1.00 96.62 89 ASN A O 1
ATOM 719 N N . LEU A 1 90 ? -7.918 16.938 0.519 1.00 96.44 90 LEU A N 1
ATOM 720 C CA . LEU A 1 90 ? -8.683 15.808 1.051 1.00 96.44 90 LEU A CA 1
ATOM 721 C C . LEU A 1 90 ? -7.910 15.045 2.138 1.00 96.44 90 LEU A C 1
ATOM 723 O O . LEU A 1 90 ? -8.492 14.613 3.128 1.00 96.44 90 LEU A O 1
ATOM 727 N N . ILE A 1 91 ? -6.596 14.867 1.977 1.00 94.88 91 ILE A N 1
ATOM 728 C CA . ILE A 1 91 ? -5.754 14.247 3.008 1.00 94.88 91 ILE A CA 1
ATOM 729 C C . ILE A 1 91 ? -5.734 15.115 4.271 1.00 94.88 91 ILE A C 1
ATOM 731 O O . ILE A 1 91 ? -5.861 14.562 5.360 1.00 94.88 91 ILE A O 1
ATOM 735 N N . LYS A 1 92 ? -5.601 16.442 4.138 1.00 94.69 92 LYS A N 1
ATOM 736 C CA . LYS A 1 92 ? -5.626 17.375 5.279 1.00 94.69 92 LYS A CA 1
ATOM 737 C C . LYS A 1 92 ? -6.965 17.337 6.015 1.00 94.69 92 LYS A C 1
ATOM 739 O O . LYS A 1 92 ? -6.970 17.203 7.230 1.00 94.69 92 LYS A O 1
ATOM 744 N N . ASP A 1 93 ? -8.073 17.366 5.282 1.00 95.75 93 ASP A N 1
ATOM 745 C CA . ASP A 1 93 ? -9.425 17.240 5.840 1.00 95.75 93 ASP A CA 1
ATOM 746 C C . ASP A 1 93 ? -9.621 15.902 6.578 1.00 95.75 93 ASP A C 1
ATOM 748 O O . ASP A 1 93 ? -10.090 15.843 7.710 1.00 95.75 93 ASP A O 1
ATOM 752 N N . ARG A 1 94 ? -9.132 14.793 6.013 1.00 94.94 94 ARG A N 1
ATOM 753 C CA . ARG A 1 94 ? -9.134 13.502 6.724 1.00 94.94 94 ARG A CA 1
ATOM 754 C C . ARG A 1 94 ? -8.237 13.492 7.962 1.00 94.94 94 ARG A C 1
ATOM 756 O O . ARG A 1 94 ? -8.480 12.714 8.876 1.00 94.94 94 ARG A O 1
ATOM 763 N N . GLN A 1 95 ? -7.168 14.285 7.974 1.00 95.25 95 GLN A N 1
ATOM 764 C CA . GLN A 1 95 ? -6.251 14.402 9.107 1.00 95.25 95 GLN A CA 1
ATOM 765 C C . GLN A 1 95 ? -6.773 15.335 10.204 1.00 95.25 95 GLN A C 1
ATOM 767 O O . GLN A 1 95 ? -6.294 15.215 11.326 1.00 95.25 95 GLN A O 1
ATOM 772 N N . SER A 1 96 ? -7.755 16.199 9.927 1.00 96.31 96 SER A N 1
ATOM 773 C CA . SER A 1 96 ? -8.359 17.095 10.925 1.00 96.31 96 SER A CA 1
ATOM 774 C C . SER A 1 96 ? -9.382 16.406 11.834 1.00 96.31 96 SER A C 1
ATOM 776 O O . SER A 1 96 ? -10.060 17.072 12.611 1.00 96.31 96 SER A O 1
ATOM 778 N N . HIS A 1 97 ? -9.515 15.085 11.729 1.00 96.25 97 HIS A N 1
ATOM 779 C CA . HIS A 1 97 ? -10.439 14.276 12.510 1.00 96.25 97 HIS A CA 1
ATOM 780 C C . HIS A 1 97 ? -9.697 13.098 13.144 1.00 96.25 97 HIS A C 1
ATOM 782 O O . HIS A 1 97 ? -8.754 12.553 12.558 1.00 96.25 97 HIS A O 1
ATOM 788 N N . ASP A 1 98 ? -10.159 12.697 14.326 1.00 97.44 98 ASP A N 1
ATOM 789 C CA . ASP A 1 98 ? -9.684 11.502 15.011 1.00 97.44 98 ASP A CA 1
ATOM 790 C C . ASP A 1 98 ? -9.987 10.251 14.183 1.00 97.44 98 ASP A C 1
ATOM 792 O O . ASP A 1 98 ? -11.054 10.120 13.574 1.00 97.44 98 ASP A O 1
ATOM 796 N N . ARG A 1 99 ? -9.039 9.314 14.153 1.00 97.62 99 ARG A N 1
ATOM 797 C CA . ARG A 1 99 ? -9.153 8.072 13.382 1.00 97.62 99 ARG A CA 1
ATOM 798 C C . ARG A 1 99 ? -8.608 6.888 14.157 1.00 97.62 99 ARG A C 1
ATOM 800 O O . ARG A 1 99 ? -7.653 7.017 14.915 1.00 97.62 99 ARG A O 1
ATOM 807 N N . ALA A 1 100 ? -9.168 5.718 13.890 1.00 98.06 100 ALA A N 1
ATOM 808 C CA . ALA A 1 100 ? -8.671 4.448 14.396 1.00 98.06 100 ALA A CA 1
ATOM 809 C C . ALA A 1 100 ? -8.199 3.574 13.232 1.00 98.06 100 ALA A C 1
ATOM 811 O O . ALA A 1 100 ? -8.871 3.459 12.202 1.00 98.06 100 ALA A O 1
ATOM 812 N N . PHE A 1 101 ? -7.038 2.951 13.406 1.00 98.25 101 PHE A N 1
ATOM 813 C CA . PHE A 1 101 ? -6.443 2.024 12.453 1.00 98.25 101 PHE A CA 1
ATOM 814 C C . PHE A 1 101 ? -6.211 0.665 13.103 1.00 98.25 101 PHE A C 1
ATOM 816 O O . PHE A 1 101 ? -5.892 0.580 14.284 1.00 98.25 101 PHE A O 1
ATOM 823 N N . ALA A 1 102 ? -6.338 -0.389 12.310 1.00 98.19 102 ALA A N 1
ATOM 824 C CA . ALA A 1 102 ? -5.772 -1.690 12.598 1.00 98.19 102 ALA A CA 1
ATOM 825 C C . ALA A 1 102 ? -4.383 -1.776 11.955 1.00 98.19 102 ALA A C 1
ATOM 827 O O . ALA A 1 102 ? -4.234 -1.587 10.744 1.00 98.19 102 ALA A O 1
ATOM 828 N N . ASP A 1 103 ? -3.373 -2.059 12.768 1.00 98.31 103 ASP A N 1
ATOM 829 C CA . ASP A 1 103 ? -1.982 -2.159 12.348 1.00 98.31 103 ASP A CA 1
ATOM 830 C C . ASP A 1 103 ? -1.611 -3.627 12.131 1.00 98.31 103 ASP A C 1
ATOM 832 O O . ASP A 1 103 ? -1.594 -4.430 13.065 1.00 98.31 103 ASP A O 1
ATOM 836 N N . PHE A 1 104 ? -1.274 -3.963 10.888 1.00 98.38 104 PHE A N 1
ATOM 837 C CA . PHE A 1 104 ? -0.881 -5.305 10.474 1.00 98.38 104 PHE A CA 1
ATOM 838 C C . PHE A 1 104 ? 0.619 -5.377 10.202 1.00 98.38 104 PHE A C 1
ATOM 840 O O . PHE A 1 104 ? 1.173 -4.578 9.445 1.00 98.38 104 PHE A O 1
ATOM 847 N N . ARG A 1 105 ? 1.287 -6.383 10.770 1.00 97.75 105 ARG A N 1
ATOM 848 C CA . ARG A 1 105 ? 2.666 -6.737 10.407 1.00 97.75 105 ARG A CA 1
ATOM 849 C C . ARG A 1 105 ? 2.622 -7.819 9.337 1.00 97.75 105 ARG A C 1
ATOM 851 O O . ARG A 1 105 ? 2.341 -8.971 9.644 1.00 97.75 105 ARG A O 1
ATOM 858 N N . LEU A 1 106 ? 2.862 -7.425 8.090 1.00 97.94 106 LEU A N 1
ATOM 859 C CA . LEU A 1 106 ? 2.750 -8.314 6.937 1.00 97.94 106 LEU A CA 1
ATOM 860 C C . LEU A 1 106 ? 4.112 -8.896 6.560 1.00 97.94 106 LEU A C 1
ATOM 862 O O . LEU A 1 106 ? 5.109 -8.174 6.496 1.00 97.94 106 LEU A O 1
ATOM 866 N N . HIS A 1 107 ? 4.125 -10.193 6.282 1.00 97.50 107 HIS A N 1
ATOM 867 C CA . HIS A 1 107 ? 5.269 -10.923 5.753 1.00 97.50 107 HIS A CA 1
ATOM 868 C C . HIS A 1 107 ? 4.803 -12.001 4.773 1.00 97.50 107 HIS A C 1
ATOM 870 O O . HIS A 1 107 ? 3.602 -12.230 4.615 1.00 97.50 107 HIS A O 1
ATOM 876 N N . ASN A 1 108 ? 5.757 -12.661 4.120 1.00 96.19 108 ASN A N 1
ATOM 877 C CA . ASN A 1 108 ? 5.493 -13.770 3.220 1.00 96.19 108 ASN A CA 1
ATOM 878 C C . ASN A 1 108 ? 4.732 -14.898 3.943 1.00 96.19 108 ASN A C 1
ATOM 880 O O . ASN A 1 108 ? 5.100 -15.301 5.048 1.00 96.19 108 ASN A O 1
ATOM 884 N N . ILE A 1 109 ? 3.677 -15.408 3.302 1.00 95.44 109 ILE A N 1
ATOM 885 C CA . ILE A 1 109 ? 2.835 -16.512 3.802 1.00 95.44 109 ILE A CA 1
ATOM 886 C C . ILE A 1 109 ? 2.791 -17.708 2.830 1.00 95.44 109 ILE A C 1
ATOM 888 O O . ILE A 1 109 ? 1.924 -18.573 2.937 1.00 95.44 109 ILE A O 1
ATOM 892 N N . GLY A 1 110 ? 3.700 -17.751 1.850 1.00 94.31 110 GLY A N 1
ATOM 893 C CA . GLY A 1 110 ? 3.830 -18.835 0.868 1.00 94.31 110 GLY A CA 1
ATOM 894 C C . GLY A 1 110 ? 2.753 -18.882 -0.224 1.00 94.31 110 GLY A C 1
ATOM 895 O O . GLY A 1 110 ? 2.708 -19.830 -1.010 1.00 94.31 110 GLY A O 1
ATOM 896 N N . GLY A 1 111 ? 1.875 -17.883 -0.298 1.00 95.94 111 GLY A N 1
ATOM 897 C CA . GLY A 1 111 ? 0.795 -17.829 -1.276 1.00 95.94 111 GLY A CA 1
ATOM 898 C C . GLY A 1 111 ? -0.022 -16.546 -1.183 1.00 95.94 111 GLY A C 1
ATOM 899 O O . GLY A 1 111 ? 0.244 -15.677 -0.359 1.00 95.94 111 GLY A O 1
ATOM 900 N N . SER A 1 112 ? -1.027 -16.438 -2.048 1.00 97.81 112 SER A N 1
ATOM 901 C CA . SER A 1 112 ? -1.961 -15.311 -2.034 1.00 97.81 112 SER A CA 1
ATOM 902 C C . SER A 1 112 ? -3.115 -15.563 -1.057 1.00 97.81 112 SER A C 1
ATOM 904 O O . SER A 1 112 ? -3.612 -16.694 -0.965 1.00 97.81 112 SER A O 1
ATOM 906 N N . ALA A 1 113 ? -3.562 -14.513 -0.367 1.00 97.94 113 ALA A N 1
ATOM 907 C CA . ALA A 1 113 ? -4.637 -14.585 0.617 1.00 97.94 113 ALA A CA 1
ATOM 908 C C . ALA A 1 113 ? -5.540 -13.339 0.636 1.00 97.94 113 ALA A C 1
ATOM 910 O O . ALA A 1 113 ? -5.103 -12.222 0.361 1.00 97.94 113 ALA A O 1
ATOM 911 N N . ASP A 1 114 ? -6.797 -13.577 0.995 1.00 98.00 114 ASP A N 1
ATOM 912 C CA . ASP A 1 114 ? -7.826 -12.613 1.382 1.00 98.00 114 ASP A CA 1
ATOM 913 C C . ASP A 1 114 ? -7.817 -12.480 2.914 1.00 98.00 114 ASP A C 1
ATOM 915 O O . ASP A 1 114 ? -7.958 -13.482 3.622 1.00 98.00 114 ASP A O 1
ATOM 919 N N . VAL A 1 115 ? -7.600 -11.269 3.427 1.00 98.06 115 VAL A N 1
ATOM 920 C CA . VAL A 1 115 ? -7.558 -10.970 4.863 1.00 98.06 115 VAL A CA 1
ATOM 921 C C . VAL A 1 115 ? -8.789 -10.162 5.235 1.00 98.06 115 VAL A C 1
ATOM 923 O O . VAL A 1 115 ? -8.919 -9.005 4.837 1.00 98.06 115 VAL A O 1
ATOM 926 N N . ARG A 1 116 ? -9.658 -10.762 6.050 1.00 97.81 116 ARG A N 1
ATOM 927 C CA . ARG A 1 116 ? -10.931 -10.177 6.471 1.00 97.81 116 ARG A CA 1
ATOM 928 C C . ARG A 1 116 ? -10.826 -9.616 7.869 1.00 97.81 116 ARG A C 1
ATOM 930 O O . ARG A 1 116 ? -10.695 -10.371 8.832 1.00 97.81 116 ARG A O 1
ATOM 937 N N . VAL A 1 117 ? -10.904 -8.298 7.972 1.00 98.25 117 VAL A N 1
ATOM 938 C CA . VAL A 1 117 ? -10.711 -7.550 9.213 1.00 98.25 117 VAL A CA 1
ATOM 939 C C . VAL A 1 117 ? -12.037 -7.413 9.953 1.00 98.25 117 VAL A C 1
ATOM 941 O O . VAL A 1 117 ? -13.080 -7.122 9.355 1.00 98.25 117 VAL A O 1
ATOM 944 N N . LYS A 1 118 ? -12.001 -7.608 11.270 1.00 97.06 118 LYS A N 1
ATOM 945 C CA . LYS A 1 118 ? -13.151 -7.478 12.168 1.00 97.06 118 LYS A CA 1
ATOM 946 C C . LYS A 1 118 ? -12.782 -6.643 13.387 1.00 97.06 118 LYS A C 1
ATOM 948 O O . LYS A 1 118 ? -11.668 -6.758 13.886 1.00 97.06 118 LYS A O 1
ATOM 953 N N . VAL A 1 119 ? -13.717 -5.828 13.860 1.00 97.06 119 VAL A N 1
ATOM 954 C CA . VAL A 1 119 ? -13.632 -5.143 15.158 1.00 97.06 119 VAL A CA 1
ATOM 955 C C . VAL A 1 119 ? -14.475 -5.932 16.144 1.00 97.06 119 VAL A C 1
ATOM 957 O O . VAL A 1 119 ? -15.647 -6.174 15.861 1.00 97.06 119 VAL A O 1
ATOM 960 N N . CYS A 1 120 ? -13.882 -6.333 17.259 1.00 94.69 120 CYS A N 1
ATOM 961 C CA . CYS A 1 120 ? -14.508 -7.190 18.254 1.00 94.69 120 CYS A CA 1
ATOM 962 C C . CYS A 1 120 ? -14.575 -6.489 19.610 1.00 94.69 120 CYS A C 1
ATOM 964 O O . CYS A 1 120 ? -13.726 -5.661 19.948 1.00 94.69 120 CYS A O 1
ATOM 966 N N . LEU A 1 121 ? -15.624 -6.817 20.355 1.00 90.88 121 LEU A N 1
ATOM 967 C CA . LEU A 1 121 ? -15.805 -6.444 21.748 1.00 90.88 121 LEU A CA 1
ATOM 968 C C . LEU A 1 121 ? -15.450 -7.638 22.621 1.00 90.88 121 LEU A C 1
ATOM 970 O O . LEU A 1 121 ? -15.909 -8.747 22.338 1.00 90.88 121 LEU A O 1
ATOM 974 N N . ASP A 1 122 ? -14.691 -7.390 23.686 1.00 82.25 122 ASP A N 1
ATOM 975 C CA . ASP A 1 122 ? -14.527 -8.365 24.758 1.00 82.25 122 ASP A CA 1
ATOM 976 C C . ASP A 1 122 ? -15.920 -8.667 25.334 1.00 82.25 122 ASP A C 1
ATOM 978 O O . ASP A 1 122 ? -16.627 -7.751 25.764 1.00 82.25 122 ASP A O 1
ATOM 982 N N . SER A 1 123 ? -16.352 -9.929 25.319 1.00 68.88 123 SER A N 1
ATOM 983 C CA . SER A 1 123 ? -17.589 -10.310 26.006 1.00 68.88 123 SER A CA 1
ATOM 984 C C . SER A 1 123 ? -17.401 -10.173 27.520 1.00 68.88 123 SER A C 1
ATOM 986 O O . SER A 1 123 ? -16.439 -10.720 28.069 1.00 68.88 123 SER A O 1
ATOM 988 N N . ASP A 1 124 ? -18.332 -9.510 28.211 1.00 59.31 124 ASP A N 1
ATOM 989 C CA . ASP A 1 124 ? -18.400 -9.584 29.670 1.00 59.31 124 ASP A CA 1
ATOM 990 C C . ASP A 1 124 ? -18.625 -11.054 30.061 1.00 59.31 124 ASP A C 1
ATOM 992 O O . ASP A 1 124 ? -19.616 -11.670 29.676 1.00 59.31 124 ASP A O 1
ATOM 996 N N . ALA A 1 125 ? -17.680 -11.624 30.813 1.00 52.62 125 ALA A N 1
ATOM 997 C CA . ALA A 1 125 ? -17.552 -13.054 31.122 1.00 52.62 125 ALA A CA 1
ATOM 998 C C . ALA A 1 125 ? -18.744 -13.707 31.868 1.00 52.62 125 ALA A C 1
ATOM 1000 O O . ALA A 1 125 ? -18.642 -14.859 32.293 1.00 52.62 125 ALA A O 1
ATOM 1001 N N . GLU A 1 126 ? -19.851 -12.989 32.068 1.00 53.19 126 GLU A N 1
ATOM 1002 C CA . GLU A 1 126 ? -21.061 -13.474 32.738 1.00 53.19 126 GLU A CA 1
ATOM 1003 C C . GLU A 1 126 ? -22.092 -14.085 31.774 1.00 53.19 126 GLU A C 1
ATOM 1005 O O . GLU A 1 126 ? -22.900 -14.908 32.206 1.00 53.19 126 GLU A O 1
ATOM 1010 N N . GLU A 1 127 ? -22.031 -13.777 30.474 1.00 52.44 127 GLU A N 1
ATOM 1011 C CA . GLU A 1 127 ? -22.864 -14.417 29.452 1.00 52.44 127 GLU A CA 1
ATOM 1012 C C . GLU A 1 127 ? -21.966 -15.074 28.391 1.00 52.44 127 GLU A C 1
ATOM 1014 O O . GLU A 1 127 ? -21.177 -14.412 27.727 1.00 52.44 127 GLU A O 1
ATOM 1019 N N . ASP A 1 128 ? -22.071 -16.403 28.248 1.00 52.47 128 ASP A N 1
ATOM 1020 C CA . ASP A 1 128 ? -21.327 -17.265 27.305 1.00 52.47 128 ASP A CA 1
ATOM 1021 C C . ASP A 1 128 ? -21.784 -17.039 25.845 1.00 52.47 128 ASP A C 1
ATOM 1023 O O . ASP A 1 128 ? -22.158 -17.952 25.106 1.00 52.47 128 ASP A O 1
ATOM 1027 N N . THR A 1 129 ? -21.845 -15.775 25.440 1.00 53.03 129 THR A N 1
ATOM 1028 C CA . THR A 1 129 ? -22.109 -15.318 24.084 1.00 53.03 129 THR A CA 1
ATOM 1029 C C . THR A 1 129 ? -20.804 -14.704 23.603 1.00 53.03 129 THR A C 1
ATOM 1031 O O . THR A 1 129 ? -20.561 -13.527 23.846 1.00 53.03 129 THR A O 1
ATOM 1034 N N . GLY A 1 130 ? -19.915 -15.525 23.034 1.00 60.66 130 GLY A N 1
ATOM 1035 C CA . GLY A 1 130 ? -18.557 -15.106 22.660 1.00 60.66 130 GLY A CA 1
ATOM 1036 C C . GLY A 1 130 ? -18.482 -13.803 21.851 1.00 60.66 130 GLY A C 1
ATOM 1037 O O . GLY A 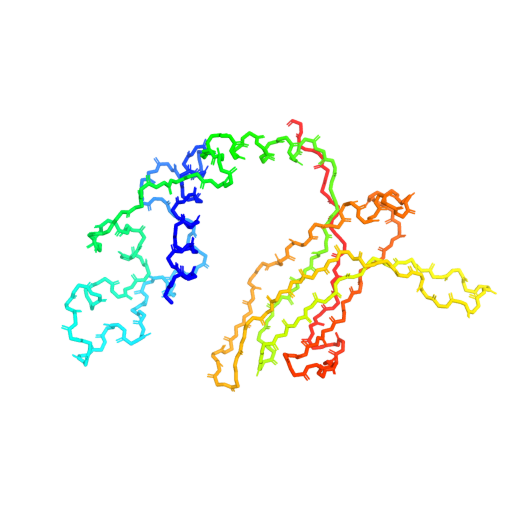1 130 ? -19.490 -13.345 21.315 1.00 60.66 130 GLY A O 1
ATOM 1038 N N . ASP A 1 131 ? -17.277 -13.234 21.761 1.00 69.00 131 ASP A N 1
ATOM 1039 C CA . ASP A 1 131 ? -16.978 -11.899 21.223 1.00 69.00 131 ASP A CA 1
ATOM 1040 C C . ASP A 1 131 ? -17.918 -11.416 20.106 1.00 69.00 131 ASP A C 1
ATOM 1042 O O . ASP A 1 131 ? -18.032 -12.006 19.021 1.00 69.00 131 ASP A O 1
ATOM 1046 N N . GLN A 1 132 ? -18.570 -10.278 20.353 1.00 85.94 132 GLN A N 1
ATOM 1047 C CA . GLN A 1 132 ? -19.377 -9.611 19.342 1.00 85.94 132 GLN A CA 1
ATOM 1048 C C . GLN A 1 132 ? -18.449 -8.902 18.351 1.00 85.94 132 GLN A C 1
ATOM 1050 O O . GLN A 1 132 ? -17.886 -7.849 18.649 1.00 85.94 132 GLN A O 1
ATOM 1055 N N . CYS A 1 133 ? -18.320 -9.470 17.152 1.00 92.81 133 CYS A N 1
ATOM 1056 C CA . CYS A 1 133 ? -17.461 -8.946 16.095 1.00 92.81 133 CYS A CA 1
ATOM 1057 C C . CYS A 1 133 ? -18.253 -8.377 14.910 1.00 92.81 133 CYS A C 1
ATOM 1059 O O . CYS A 1 133 ? -19.143 -9.034 14.370 1.00 92.81 133 CYS A O 1
ATOM 1061 N N . GLU A 1 134 ? -17.851 -7.200 14.429 1.00 95.94 134 GLU A N 1
ATOM 1062 C CA . GLU A 1 134 ? -18.371 -6.560 13.218 1.00 95.94 134 GLU A CA 1
ATOM 1063 C C . GLU A 1 134 ? -17.301 -6.502 12.127 1.00 95.94 134 GLU A C 1
ATOM 1065 O O . GLU A 1 134 ? -16.135 -6.179 12.368 1.00 95.94 134 GLU A O 1
ATOM 1070 N N . HIS A 1 135 ? -17.703 -6.792 10.893 1.00 97.56 135 HIS A N 1
ATOM 1071 C CA . HIS A 1 135 ? -16.806 -6.765 9.745 1.00 97.56 135 HIS A CA 1
ATOM 1072 C C . HIS A 1 135 ? -16.387 -5.331 9.377 1.00 97.56 135 HIS A C 1
ATOM 1074 O O . HIS A 1 135 ? -17.234 -4.471 9.133 1.00 97.56 135 HIS A O 1
ATOM 1080 N N . ALA A 1 136 ? -15.077 -5.082 9.298 1.00 97.81 136 ALA A N 1
ATOM 1081 C CA . ALA A 1 136 ? -14.518 -3.764 8.998 1.00 97.81 136 ALA A CA 1
ATOM 1082 C C . ALA A 1 136 ? -14.084 -3.581 7.538 1.00 97.81 136 ALA A C 1
ATOM 1084 O O . ALA A 1 136 ? -14.007 -2.448 7.061 1.00 97.81 136 ALA A O 1
ATOM 1085 N N . GLY A 1 137 ? -13.816 -4.679 6.838 1.00 98.06 137 GLY A N 1
ATOM 1086 C CA . GLY A 1 137 ? -13.410 -4.701 5.438 1.00 98.06 137 GLY A CA 1
ATOM 1087 C C . GLY A 1 137 ? -12.303 -5.717 5.184 1.00 98.06 137 GLY A C 1
ATOM 1088 O O . GLY A 1 137 ? -11.891 -6.443 6.090 1.00 98.06 137 GLY A O 1
ATOM 1089 N N . ASP A 1 138 ? -11.815 -5.734 3.947 1.00 97.94 138 ASP A N 1
ATOM 1090 C CA . ASP A 1 138 ? -10.874 -6.738 3.456 1.00 97.94 138 ASP A CA 1
ATOM 1091 C C . ASP A 1 138 ? -9.643 -6.093 2.811 1.00 97.94 138 ASP A C 1
ATOM 1093 O O . ASP A 1 138 ? -9.713 -4.996 2.242 1.00 97.94 138 ASP A O 1
ATOM 1097 N N . PHE A 1 139 ? -8.517 -6.801 2.839 1.00 98.44 139 PHE A N 1
ATOM 1098 C CA . PHE A 1 139 ? -7.368 -6.512 1.985 1.00 98.44 139 PHE A CA 1
ATOM 1099 C C . PHE A 1 139 ? -6.708 -7.801 1.493 1.00 98.44 139 PHE A C 1
ATOM 1101 O O . 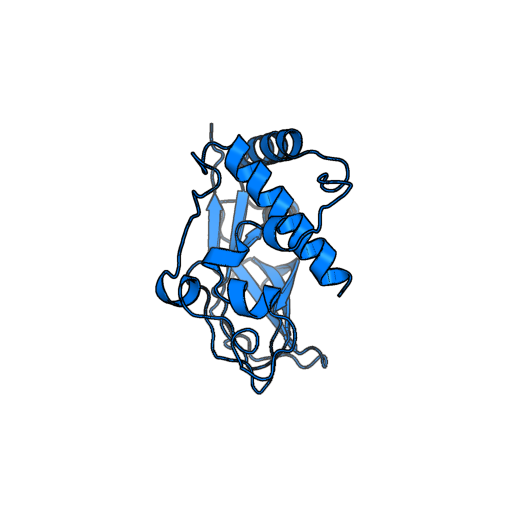PHE A 1 139 ? -6.887 -8.875 2.060 1.00 98.44 139 PHE A O 1
ATOM 1108 N N . PHE A 1 140 ? -5.917 -7.690 0.426 1.00 97.88 140 PHE A N 1
ATOM 1109 C CA . PHE A 1 140 ? -5.299 -8.842 -0.226 1.00 97.88 140 PHE A CA 1
ATOM 1110 C C . PHE A 1 140 ? -3.785 -8.838 -0.052 1.00 97.88 140 PHE A C 1
ATOM 1112 O O . PHE A 1 140 ? -3.134 -7.799 -0.179 1.00 97.88 140 PHE A O 1
ATOM 1119 N N . ILE A 1 141 ? -3.231 -10.026 0.165 1.00 97.69 141 ILE A N 1
ATOM 1120 C CA . ILE A 1 141 ? -1.797 -10.298 0.096 1.00 97.69 141 ILE A CA 1
ATOM 1121 C C . ILE A 1 141 ? -1.565 -11.127 -1.162 1.00 97.69 141 ILE A C 1
ATOM 1123 O O . ILE A 1 141 ? -2.187 -12.175 -1.345 1.00 97.69 141 ILE A O 1
ATOM 1127 N N . LEU A 1 142 ? -0.682 -10.654 -2.038 1.00 97.00 142 LEU A N 1
ATOM 1128 C CA . LEU A 1 142 ? -0.229 -11.429 -3.186 1.00 97.00 142 LEU A CA 1
ATOM 1129 C C . LEU A 1 142 ? 1.035 -12.185 -2.810 1.00 97.00 142 LEU A C 1
ATOM 1131 O O . LEU A 1 142 ? 1.908 -11.643 -2.138 1.00 97.00 142 LEU A O 1
ATOM 1135 N N . GLY A 1 143 ? 1.113 -13.424 -3.275 1.00 96.19 143 GLY A N 1
ATOM 1136 C CA . GLY A 1 143 ? 2.304 -14.233 -3.121 1.00 96.19 143 GLY A CA 1
ATOM 1137 C C . GLY A 1 143 ? 2.220 -15.573 -3.830 1.00 96.19 143 GLY A C 1
ATOM 1138 O O . GLY A 1 143 ? 1.166 -15.961 -4.353 1.00 96.19 143 GLY A O 1
ATOM 1139 N N . GLY A 1 144 ? 3.344 -16.281 -3.853 1.00 94.62 144 GLY A N 1
ATOM 1140 C CA . GLY A 1 144 ? 3.481 -17.556 -4.552 1.00 94.62 144 GLY A CA 1
ATOM 1141 C C . GLY A 1 144 ? 4.411 -18.547 -3.850 1.00 94.62 144 GLY A C 1
ATOM 1142 O O . GLY A 1 144 ? 5.205 -18.162 -2.997 1.00 94.62 144 GLY A O 1
ATOM 1143 N N . PRO A 1 145 ? 4.365 -19.831 -4.245 1.00 94.81 145 PRO A N 1
ATOM 1144 C CA . PRO A 1 145 ? 5.089 -20.904 -3.556 1.00 94.81 145 PRO A CA 1
ATOM 1145 C C . PRO A 1 145 ? 6.617 -20.828 -3.701 1.00 94.81 145 PRO A C 1
ATOM 1147 O O . PRO A 1 145 ? 7.338 -21.446 -2.928 1.00 94.81 145 PRO A O 1
ATOM 1150 N N . ILE A 1 146 ? 7.109 -20.108 -4.712 1.00 96.25 146 ILE A N 1
ATOM 1151 C CA . ILE A 1 146 ? 8.540 -19.903 -4.995 1.00 96.25 146 ILE A CA 1
ATOM 1152 C C . ILE A 1 146 ? 8.932 -18.424 -4.905 1.00 96.25 146 ILE A C 1
ATOM 1154 O O . ILE A 1 146 ? 9.942 -18.003 -5.467 1.00 96.25 146 ILE A O 1
ATOM 1158 N N . GLU A 1 147 ? 8.079 -17.614 -4.282 1.00 96.69 147 GLU A N 1
ATOM 1159 C CA . GLU A 1 147 ? 8.348 -16.199 -4.085 1.00 96.69 147 GLU A CA 1
ATOM 1160 C C . GLU A 1 147 ? 9.528 -16.005 -3.127 1.00 96.69 147 GLU A C 1
ATOM 1162 O O . GLU A 1 147 ? 9.767 -16.814 -2.230 1.00 96.69 147 GLU A O 1
ATOM 1167 N N . MET A 1 148 ? 10.280 -14.925 -3.330 1.00 95.00 148 MET A N 1
ATOM 1168 C CA . MET A 1 148 ? 11.296 -14.510 -2.371 1.00 95.00 148 MET A CA 1
ATOM 1169 C C . MET A 1 148 ? 10.630 -14.162 -1.037 1.00 95.00 148 MET A C 1
ATOM 1171 O O . MET A 1 148 ? 9.592 -13.503 -1.013 1.00 95.00 148 MET A O 1
ATOM 1175 N N . ASP A 1 149 ? 11.248 -14.577 0.066 1.00 96.25 149 ASP A N 1
ATOM 1176 C CA . ASP A 1 149 ? 10.787 -14.192 1.395 1.00 96.25 149 ASP A CA 1
ATOM 1177 C C . ASP A 1 149 ? 10.861 -12.668 1.581 1.00 96.25 149 ASP A C 1
ATOM 1179 O O . ASP A 1 149 ? 11.795 -12.008 1.114 1.00 96.25 149 ASP A O 1
ATOM 1183 N N . TRP A 1 150 ? 9.860 -12.103 2.248 1.00 95.50 150 TRP A N 1
ATOM 1184 C CA . TRP A 1 150 ? 9.738 -10.667 2.461 1.00 95.50 150 TRP A CA 1
ATOM 1185 C C . TRP A 1 150 ? 8.980 -10.368 3.749 1.00 95.50 150 TRP A C 1
ATOM 1187 O O . TRP A 1 150 ? 8.138 -11.135 4.209 1.00 95.50 150 TRP A O 1
ATOM 1197 N N . SER A 1 151 ? 9.260 -9.202 4.319 1.00 96.69 151 SER A N 1
ATOM 1198 C CA . SER A 1 151 ? 8.531 -8.655 5.457 1.00 96.69 151 SER A CA 1
ATOM 1199 C C . SER A 1 151 ? 8.523 -7.138 5.361 1.00 96.69 151 SER A C 1
ATOM 1201 O O . SER A 1 151 ? 9.542 -6.528 5.021 1.00 96.69 151 SER A O 1
ATOM 1203 N N . PHE A 1 152 ? 7.375 -6.512 5.618 1.00 95.38 152 PHE A N 1
ATOM 1204 C CA . PHE A 1 152 ? 7.301 -5.058 5.642 1.00 95.38 152 PHE A CA 1
ATOM 1205 C C . PHE A 1 152 ? 8.009 -4.508 6.881 1.00 95.38 152 PHE A C 1
ATOM 1207 O O . PHE A 1 152 ? 7.736 -4.898 8.013 1.00 95.38 152 PHE A O 1
ATOM 1214 N N . SER A 1 153 ? 8.892 -3.530 6.669 1.00 92.88 153 SER A N 1
ATOM 1215 C CA . SER A 1 153 ? 9.604 -2.835 7.750 1.00 92.88 153 SER A CA 1
ATOM 1216 C C . SER A 1 153 ? 8.705 -1.906 8.571 1.00 92.88 153 SER A C 1
ATOM 1218 O O . SER A 1 153 ? 9.088 -1.462 9.653 1.00 92.88 153 SER A O 1
ATOM 1220 N N . ARG A 1 154 ? 7.513 -1.590 8.056 1.00 94.19 154 ARG A N 1
ATOM 1221 C CA . ARG A 1 154 ? 6.505 -0.740 8.691 1.00 94.19 154 ARG A CA 1
ATOM 1222 C C . ARG A 1 154 ? 5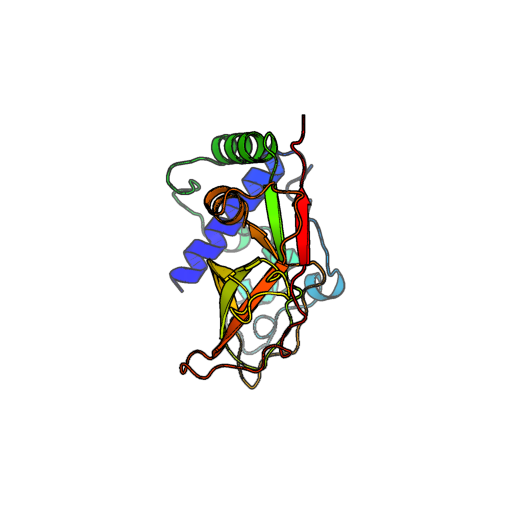.153 -1.457 8.685 1.00 94.19 154 ARG A C 1
ATOM 1224 O O . ARG A 1 154 ? 4.876 -2.190 7.736 1.00 94.19 154 ARG A O 1
ATOM 1231 N N . PRO A 1 155 ? 4.308 -1.238 9.702 1.00 97.00 155 PRO A N 1
ATOM 1232 C CA . PRO A 1 155 ? 2.967 -1.805 9.719 1.00 97.00 155 PRO A CA 1
ATOM 1233 C C . PRO A 1 155 ? 2.113 -1.265 8.564 1.00 97.00 155 PRO A C 1
ATOM 1235 O O . PRO A 1 155 ? 2.209 -0.096 8.183 1.00 97.00 155 PRO A O 1
ATOM 1238 N N . TYR A 1 156 ? 1.252 -2.125 8.030 1.00 98.12 156 TYR A N 1
ATOM 1239 C CA . TYR A 1 156 ? 0.162 -1.734 7.149 1.00 98.12 156 TYR A CA 1
ATOM 1240 C C . TYR A 1 156 ? -1.004 -1.229 8.001 1.00 98.12 156 TYR A C 1
ATOM 1242 O O . TYR A 1 156 ? -1.494 -1.945 8.871 1.00 98.12 156 TYR A O 1
ATOM 1250 N N . HIS A 1 157 ? -1.426 0.010 7.758 1.00 98.19 157 HIS A N 1
ATOM 1251 C CA . HIS A 1 157 ? -2.505 0.658 8.498 1.00 98.19 157 HIS A CA 1
ATOM 1252 C C . HIS A 1 157 ? -3.821 0.526 7.732 1.00 98.19 157 HIS A C 1
ATOM 1254 O O . HIS A 1 157 ? -3.970 1.117 6.660 1.00 98.19 157 HIS A O 1
ATOM 1260 N N . PHE A 1 158 ? -4.780 -0.197 8.299 1.00 98.38 158 PHE A N 1
ATOM 1261 C CA . PHE A 1 158 ? -6.128 -0.350 7.761 1.00 98.38 158 PHE A CA 1
ATOM 1262 C C . PHE A 1 158 ? -7.105 0.510 8.569 1.00 98.38 158 PHE A C 1
ATOM 1264 O O . PHE A 1 158 ? -7.218 0.341 9.778 1.00 98.38 158 PHE A O 1
ATOM 1271 N N . GLU A 1 159 ? -7.783 1.471 7.944 1.00 98.25 159 GLU A N 1
ATOM 1272 C CA . GLU A 1 159 ? -8.669 2.387 8.675 1.00 98.25 159 GLU A CA 1
ATOM 1273 C C . GLU A 1 159 ? -9.970 1.688 9.102 1.00 98.25 159 GLU A C 1
ATOM 1275 O O . GLU A 1 159 ? -10.737 1.234 8.257 1.00 98.25 159 GLU A O 1
ATOM 1280 N N . ILE A 1 160 ? -10.238 1.651 10.410 1.00 98.25 160 ILE A N 1
ATOM 1281 C CA . ILE A 1 160 ? -11.424 1.015 11.015 1.00 98.25 160 ILE A CA 1
ATOM 1282 C C . ILE A 1 160 ? -12.388 2.025 11.652 1.00 98.25 160 ILE A C 1
ATOM 1284 O O . ILE A 1 160 ? -13.430 1.632 12.173 1.00 98.25 160 ILE A O 1
ATOM 1288 N N . THR A 1 161 ? -12.079 3.326 11.575 1.00 98.06 161 THR A N 1
ATOM 1289 C CA . THR A 1 161 ? -12.840 4.436 12.180 1.00 98.06 161 THR A CA 1
ATOM 1290 C C . THR A 1 161 ? -14.355 4.292 12.010 1.00 98.06 161 THR A C 1
ATOM 1292 O O . THR A 1 161 ? -15.104 4.366 12.981 1.00 98.06 161 THR A O 1
ATOM 1295 N N . LYS A 1 162 ? -14.817 4.037 10.778 1.00 97.56 162 LYS A N 1
ATOM 1296 C CA . LYS A 1 162 ? -16.252 3.936 10.465 1.00 97.56 162 LYS A CA 1
ATOM 1297 C C . LYS A 1 162 ? -16.927 2.756 11.159 1.00 97.56 162 LYS A C 1
ATOM 1299 O O . LYS A 1 162 ? -18.075 2.876 11.570 1.00 97.56 162 LYS A O 1
ATOM 1304 N N . THR A 1 163 ? -16.234 1.630 11.275 1.00 97.75 163 THR A N 1
ATOM 1305 C CA . THR A 1 163 ? -16.762 0.413 11.902 1.00 97.75 163 THR A CA 1
ATOM 1306 C C . THR A 1 163 ? -16.872 0.592 13.408 1.00 97.75 163 THR A C 1
ATOM 1308 O O . THR A 1 163 ? -17.918 0.300 13.977 1.00 97.75 163 THR A O 1
ATOM 1311 N N . VAL A 1 164 ? -15.843 1.167 14.034 1.00 97.00 164 VAL A N 1
ATOM 1312 C CA . VAL A 1 164 ? -15.846 1.495 15.469 1.00 97.00 164 VAL A CA 1
ATOM 1313 C C . VAL A 1 164 ? -16.990 2.466 15.795 1.00 97.00 164 VAL A C 1
ATOM 1315 O O . VAL A 1 164 ? -17.783 2.217 16.699 1.00 97.00 164 VAL A O 1
ATOM 1318 N N . GLN A 1 165 ? -17.159 3.519 14.989 1.00 96.38 165 GLN A N 1
ATOM 1319 C CA . GLN A 1 165 ? -18.269 4.469 15.141 1.00 96.38 165 GLN A CA 1
ATOM 1320 C C . GLN A 1 165 ? -19.643 3.825 14.916 1.00 96.38 165 GLN A C 1
ATOM 1322 O O . GLN A 1 165 ? -20.592 4.147 15.628 1.00 96.38 165 GLN A O 1
ATOM 1327 N N . LYS A 1 166 ? -19.770 2.905 13.948 1.00 95.19 166 LYS A N 1
ATOM 1328 C CA . LYS A 1 166 ? -21.014 2.159 13.686 1.00 95.19 166 LYS A CA 1
ATOM 1329 C C . LYS A 1 166 ? -21.425 1.299 14.884 1.00 95.19 166 LYS A C 1
ATOM 1331 O O . LYS A 1 166 ? -22.617 1.171 15.146 1.00 95.19 166 LYS A O 1
ATOM 1336 N N . LEU A 1 167 ? -20.452 0.748 15.606 1.00 93.31 167 LEU A N 1
ATOM 1337 C CA . LEU A 1 167 ? -20.668 0.016 16.854 1.00 93.31 167 LEU A CA 1
ATOM 1338 C C . LEU A 1 167 ? -20.996 0.929 18.048 1.00 93.31 167 LEU A C 1
ATOM 1340 O O . LEU A 1 167 ? -21.274 0.431 19.133 1.00 93.31 167 LEU A O 1
ATOM 1344 N N . GLY A 1 168 ? -20.981 2.254 17.870 1.00 93.88 168 GLY A N 1
ATOM 1345 C CA . GLY A 1 168 ? -21.227 3.215 18.947 1.00 93.88 168 GLY A CA 1
ATOM 1346 C C . GLY A 1 168 ? -20.074 3.319 19.947 1.00 93.88 168 GLY A C 1
ATOM 1347 O O . GLY A 1 168 ? -20.275 3.814 21.054 1.00 93.88 168 GLY A O 1
ATOM 1348 N N . LEU A 1 169 ? -18.880 2.856 19.572 1.00 93.12 169 LEU A N 1
ATOM 1349 C CA . LEU A 1 169 ? -17.715 2.828 20.446 1.00 93.12 169 LEU A CA 1
ATOM 1350 C C . LEU A 1 169 ? -16.891 4.113 20.311 1.00 93.12 169 LEU A C 1
ATOM 1352 O O . LEU A 1 169 ? -16.764 4.657 19.206 1.00 93.12 169 LEU A O 1
ATOM 1356 N N . PRO A 1 170 ? -16.285 4.595 21.409 1.00 95.19 170 PRO A N 1
ATOM 1357 C CA . PRO A 1 170 ? -15.272 5.634 21.322 1.00 95.19 170 PRO A CA 1
ATOM 1358 C C . PRO A 1 170 ? -14.029 5.097 20.598 1.00 95.19 170 PRO A C 1
ATOM 1360 O O . PRO A 1 170 ? -13.655 3.936 20.759 1.00 95.19 170 PRO A O 1
ATOM 1363 N N . LEU A 1 171 ? -13.380 5.938 19.785 1.00 95.50 171 LEU A N 1
ATOM 1364 C CA . LEU A 1 171 ? -12.221 5.530 18.974 1.00 95.50 171 LEU A CA 1
ATOM 1365 C C . LEU A 1 171 ? -11.001 5.141 19.823 1.00 95.50 171 LEU A C 1
ATOM 1367 O O . LEU A 1 171 ? -10.185 4.341 19.374 1.00 95.50 171 LEU A O 1
ATOM 1371 N N . ASP A 1 172 ? -10.896 5.686 21.029 1.00 93.12 172 ASP A N 1
ATOM 1372 C CA . ASP A 1 172 ? -9.900 5.390 22.061 1.00 93.12 172 ASP A CA 1
ATOM 1373 C C . ASP A 1 172 ? -10.424 4.417 23.140 1.00 93.12 172 ASP A C 1
ATOM 1375 O O . ASP A 1 172 ? -9.815 4.269 24.199 1.00 93.12 172 ASP A O 1
ATOM 1379 N N . GLY A 1 173 ? -11.562 3.764 22.881 1.00 89.56 173 GLY A N 1
ATOM 1380 C CA . GLY A 1 173 ? -12.186 2.792 23.776 1.00 89.56 173 GLY A CA 1
ATOM 1381 C C . GLY A 1 173 ? -11.485 1.436 23.847 1.00 89.56 173 GLY A C 1
ATOM 1382 O O . GLY A 1 173 ? -10.492 1.183 23.169 1.00 89.56 173 GLY A O 1
ATOM 1383 N N . ASN A 1 174 ? -12.058 0.537 24.655 1.00 90.56 174 ASN A N 1
ATOM 1384 C CA . ASN A 1 174 ? -11.611 -0.851 24.740 1.00 90.56 174 ASN A CA 1
ATOM 1385 C C . ASN A 1 174 ? -12.320 -1.711 23.685 1.00 90.56 174 ASN A C 1
ATOM 1387 O O . ASN A 1 174 ? -13.514 -1.979 23.798 1.00 90.56 174 ASN A O 1
ATOM 1391 N N . TYR A 1 175 ? -11.582 -2.093 22.649 1.00 94.19 175 TYR A N 1
ATOM 1392 C CA . TYR A 1 175 ? -11.974 -3.055 21.624 1.00 94.19 175 TYR A CA 1
ATOM 1393 C C . TYR A 1 175 ? -10.704 -3.613 20.977 1.00 94.19 175 TYR A C 1
ATOM 1395 O O . TYR A 1 175 ? -9.651 -2.965 20.983 1.00 94.19 175 TYR A O 1
ATOM 1403 N N . HIS A 1 176 ? -10.798 -4.793 20.373 1.00 95.69 176 HIS A N 1
ATOM 1404 C CA . HIS A 1 176 ? -9.696 -5.410 19.638 1.00 95.69 176 HIS A CA 1
ATOM 1405 C C . HIS A 1 176 ? -10.050 -5.631 18.174 1.00 95.69 176 HIS A C 1
ATOM 1407 O O . HIS A 1 176 ? -11.171 -5.408 17.711 1.00 95.69 176 HIS A O 1
ATOM 1413 N N . VAL A 1 177 ? -9.033 -6.023 17.413 1.00 96.19 177 VAL A N 1
ATOM 1414 C CA . VAL A 1 177 ? -9.168 -6.344 15.999 1.00 96.19 177 VAL A CA 1
ATOM 1415 C C . VAL A 1 177 ? -8.791 -7.798 15.804 1.00 96.19 177 VAL A C 1
ATOM 1417 O O . VAL A 1 177 ? -7.744 -8.251 16.266 1.00 96.19 177 VAL A O 1
ATOM 1420 N N . GLU A 1 178 ? -9.621 -8.505 15.053 1.00 95.81 178 GLU A N 1
ATOM 1421 C CA . GLU A 1 178 ? -9.331 -9.846 14.574 1.00 95.81 178 GLU A CA 1
ATOM 1422 C C . GLU A 1 178 ? -9.212 -9.867 13.054 1.00 95.81 178 GLU A C 1
ATOM 1424 O O . GLU A 1 178 ? -9.727 -8.995 12.344 1.00 95.81 178 GLU A O 1
ATOM 1429 N N . ALA A 1 179 ? -8.522 -10.884 12.544 1.00 96.81 179 ALA A N 1
ATOM 1430 C CA . ALA A 1 179 ? -8.402 -11.112 11.118 1.00 96.81 179 ALA A CA 1
ATOM 1431 C C . ALA A 1 179 ? -8.550 -12.595 10.787 1.00 96.81 179 ALA A C 1
ATOM 1433 O O . ALA A 1 179 ? -7.792 -13.436 11.271 1.00 96.81 179 ALA A O 1
ATOM 1434 N N . ASP A 1 180 ? -9.509 -12.900 9.917 1.00 96.94 180 ASP A N 1
ATOM 1435 C CA . ASP A 1 180 ? -9.604 -14.211 9.290 1.00 96.94 180 ASP A CA 1
ATOM 1436 C C . ASP A 1 180 ? -8.861 -14.187 7.959 1.00 96.94 180 ASP A C 1
ATOM 1438 O O . ASP A 1 180 ? -9.089 -13.314 7.123 1.00 96.94 180 ASP A O 1
ATOM 1442 N N . ILE A 1 181 ? -7.992 -15.170 7.746 1.00 97.75 181 ILE A N 1
ATOM 1443 C CA . ILE A 1 181 ? -7.140 -15.228 6.561 1.00 97.75 181 ILE A CA 1
ATOM 1444 C C . ILE A 1 181 ? -7.565 -16.431 5.729 1.00 97.75 181 ILE A C 1
ATOM 1446 O O . ILE A 1 181 ? -7.558 -17.567 6.206 1.00 97.75 181 ILE A O 1
ATOM 1450 N N . PHE A 1 182 ? -7.923 -16.189 4.475 1.00 98.06 182 PHE A N 1
ATOM 1451 C CA . PHE A 1 182 ? -8.336 -17.217 3.531 1.00 98.06 182 PHE A CA 1
ATOM 1452 C C . PHE A 1 182 ? -7.362 -17.263 2.364 1.00 98.06 182 PHE A C 1
ATOM 1454 O O . PHE A 1 182 ? -7.075 -16.250 1.737 1.00 98.06 182 PHE A O 1
ATOM 1461 N N . SER A 1 183 ? -6.869 -18.450 2.028 1.00 96.75 183 SER A N 1
ATOM 1462 C CA . SER A 1 183 ? -6.168 -18.646 0.762 1.00 96.75 183 SER A CA 1
ATOM 1463 C C . SER A 1 183 ? -7.127 -18.414 -0.410 1.00 96.75 183 SER A C 1
ATOM 1465 O O . SER A 1 183 ? -8.337 -18.597 -0.283 1.00 96.75 183 SER A O 1
ATOM 1467 N N . ILE A 1 184 ? -6.591 -18.089 -1.587 1.00 95.19 184 ILE A N 1
ATOM 1468 C CA . ILE A 1 184 ? -7.373 -17.913 -2.824 1.00 95.19 184 ILE A CA 1
ATOM 1469 C C . ILE A 1 184 ? -8.254 -19.118 -3.199 1.00 95.19 184 ILE A C 1
ATOM 1471 O O . ILE A 1 184 ? -9.221 -18.964 -3.939 1.00 95.19 184 ILE A O 1
ATOM 1475 N N . ASN A 1 185 ? -7.937 -20.318 -2.703 1.00 92.88 185 ASN A N 1
ATOM 1476 C CA . ASN A 1 185 ? -8.745 -21.521 -2.914 1.00 92.88 185 ASN A CA 1
ATOM 1477 C C . ASN A 1 185 ? -9.917 -21.656 -1.914 1.00 92.88 185 ASN A C 1
ATOM 1479 O O . ASN A 1 185 ? -10.620 -22.662 -1.939 1.00 92.88 185 ASN A O 1
ATOM 1483 N N . GLY A 1 186 ? -10.105 -20.676 -1.024 1.00 94.38 186 GLY A N 1
ATOM 1484 C CA . GLY A 1 186 ? -11.136 -20.651 0.014 1.00 94.38 186 GLY A CA 1
ATOM 1485 C C . GLY A 1 186 ? -10.744 -21.327 1.332 1.00 94.38 186 GLY A C 1
ATOM 1486 O O . GLY A 1 186 ? -11.519 -21.288 2.285 1.00 94.38 186 GLY A O 1
ATOM 1487 N N . THR A 1 187 ? -9.556 -21.933 1.425 1.00 96.75 187 THR A N 1
ATOM 1488 C CA . THR A 1 187 ? -9.095 -22.590 2.658 1.00 96.75 187 THR A CA 1
ATOM 1489 C C . THR A 1 187 ? -8.778 -21.544 3.718 1.00 96.75 187 THR A C 1
ATOM 1491 O O . THR A 1 187 ? -7.966 -20.649 3.478 1.00 96.75 187 THR A O 1
ATOM 1494 N N . LYS A 1 188 ? -9.377 -21.680 4.906 1.00 97.31 188 LYS A N 1
ATOM 1495 C CA . LYS A 1 188 ? -9.019 -20.860 6.066 1.00 97.31 188 LYS A CA 1
ATOM 1496 C C . LYS A 1 188 ? -7.602 -21.215 6.514 1.00 97.31 188 LYS A C 1
ATOM 1498 O O . LYS A 1 188 ? -7.320 -22.373 6.824 1.00 97.31 188 LYS A O 1
ATOM 1503 N N . LEU A 1 189 ? -6.720 -20.226 6.520 1.00 96.50 189 LEU A N 1
ATOM 1504 C CA . LEU A 1 189 ? -5.356 -20.360 7.012 1.00 96.50 189 LEU A CA 1
ATOM 1505 C C . LEU A 1 189 ? -5.333 -20.212 8.544 1.00 96.50 189 LEU A C 1
ATOM 1507 O O . LEU A 1 189 ? -6.250 -19.617 9.118 1.00 96.50 189 LEU A O 1
ATOM 1511 N N . PRO A 1 190 ? -4.309 -20.757 9.228 1.00 95.50 190 PRO A N 1
ATOM 1512 C CA . PRO A 1 190 ? -4.145 -20.573 10.667 1.00 95.50 190 PRO A CA 1
ATOM 1513 C C . PRO A 1 190 ? -4.112 -19.088 11.047 1.00 95.50 190 PRO A C 1
ATOM 1515 O O . PRO A 1 190 ? -3.427 -18.303 10.398 1.00 95.50 190 PRO A O 1
ATOM 1518 N N . SER A 1 191 ? -4.813 -18.698 12.113 1.00 88.38 191 SER A N 1
ATOM 1519 C CA . SER A 1 191 ? -4.893 -17.294 12.554 1.00 88.38 191 SER A CA 1
ATOM 1520 C C . SER A 1 191 ? -3.541 -16.708 12.969 1.00 88.38 191 SER A C 1
ATOM 1522 O O . SER A 1 191 ? -3.326 -15.509 12.852 1.00 88.38 191 SER A O 1
ATOM 1524 N N . ASN A 1 192 ? -2.611 -17.558 13.404 1.00 92.88 192 ASN A N 1
ATOM 1525 C CA . ASN A 1 192 ? -1.257 -17.181 13.798 1.00 92.88 192 ASN A CA 1
ATOM 1526 C C . ASN A 1 192 ? -0.263 -17.101 12.625 1.00 92.88 192 ASN A C 1
ATOM 1528 O O . ASN A 1 192 ? 0.925 -16.890 12.866 1.00 92.88 192 ASN A O 1
ATOM 1532 N N . ILE A 1 193 ? -0.712 -17.295 11.376 1.00 96.12 193 ILE A N 1
ATOM 1533 C CA . ILE A 1 193 ? 0.152 -17.143 10.194 1.00 96.12 193 ILE A CA 1
ATOM 1534 C C . ILE A 1 193 ? 0.624 -15.695 10.016 1.00 96.12 193 ILE A C 1
ATOM 1536 O O . ILE A 1 193 ? 1.684 -15.469 9.445 1.00 96.12 193 ILE A O 1
ATOM 1540 N N . LEU A 1 194 ? -0.146 -14.733 10.532 1.00 95.81 194 LEU A N 1
ATOM 1541 C CA . LEU A 1 194 ? 0.264 -13.350 10.731 1.00 95.81 194 LEU A CA 1
ATOM 1542 C C . LEU A 1 194 ? 0.180 -13.024 12.228 1.00 95.81 194 LEU A C 1
ATOM 1544 O O . LEU A 1 194 ? -0.658 -13.589 12.936 1.00 95.81 194 LEU A O 1
ATOM 1548 N N . PRO A 1 195 ? 1.008 -12.099 12.740 1.00 96.44 195 PRO A N 1
ATOM 1549 C CA . PRO A 1 195 ? 0.838 -11.597 14.094 1.00 96.44 195 PRO A CA 1
ATOM 1550 C C . PRO A 1 195 ? -0.533 -10.939 14.276 1.00 96.44 195 PRO A C 1
ATOM 1552 O O . PRO A 1 195 ? -1.005 -10.248 13.371 1.00 96.44 195 PRO A O 1
ATOM 1555 N N . HIS A 1 196 ? -1.120 -11.082 15.469 1.00 95.94 196 HIS A N 1
ATOM 1556 C CA . HIS A 1 196 ? -2.364 -10.392 15.813 1.00 95.94 196 HIS A CA 1
ATOM 1557 C C . HIS A 1 196 ? -2.244 -8.879 15.549 1.00 95.94 196 HIS A C 1
ATOM 1559 O O . HIS A 1 196 ? -1.224 -8.280 15.929 1.00 95.94 196 HIS A O 1
ATOM 1565 N N . PRO A 1 197 ? -3.241 -8.269 14.879 1.00 97.00 197 PRO A N 1
ATOM 1566 C CA . PRO A 1 197 ? -3.233 -6.841 14.613 1.00 97.00 197 PRO A CA 1
ATOM 1567 C C . PRO A 1 197 ? -3.452 -6.051 15.901 1.00 97.00 197 PRO A C 1
ATOM 1569 O O . PRO A 1 197 ? -4.048 -6.536 16.861 1.00 97.00 197 PRO A O 1
ATOM 1572 N N . THR A 1 198 ? -2.974 -4.812 15.916 1.00 96.69 198 THR A N 1
ATOM 1573 C CA . THR A 1 198 ? -3.140 -3.903 17.058 1.00 96.69 198 THR A CA 1
ATOM 1574 C C . THR A 1 198 ? -3.961 -2.688 16.660 1.00 96.69 198 THR A C 1
ATOM 1576 O O . THR A 1 198 ? -3.849 -2.214 15.531 1.00 96.69 198 THR A O 1
ATOM 1579 N N . VAL A 1 199 ? -4.741 -2.142 17.590 1.00 97.31 199 VAL A N 1
ATOM 1580 C CA . VAL A 1 199 ? -5.449 -0.873 17.382 1.00 97.31 199 VAL A CA 1
ATOM 1581 C C . VAL A 1 199 ? -4.475 0.297 17.532 1.00 97.31 199 VAL A C 1
ATOM 1583 O O . VAL A 1 199 ? -3.674 0.347 18.464 1.00 97.31 199 VAL A O 1
ATOM 1586 N N . ASN A 1 200 ? -4.546 1.247 16.606 1.00 96.81 200 ASN A N 1
ATOM 1587 C CA . ASN A 1 200 ? -3.765 2.475 16.582 1.00 96.81 200 ASN A CA 1
ATOM 1588 C C . ASN A 1 200 ? -4.709 3.675 16.446 1.00 96.81 200 ASN A C 1
ATOM 1590 O O . ASN A 1 200 ? -5.218 3.972 15.360 1.00 96.81 200 ASN A O 1
ATOM 1594 N N . PHE A 1 201 ? -4.938 4.359 17.565 1.00 97.25 201 PHE A N 1
ATOM 1595 C CA . PHE A 1 201 ? -5.660 5.623 17.599 1.00 97.25 201 PHE A CA 1
ATOM 1596 C C . PHE A 1 201 ? -4.758 6.773 17.141 1.00 97.25 201 PHE A C 1
ATOM 1598 O O . PHE A 1 201 ? -3.634 6.944 17.618 1.00 97.25 201 PHE A O 1
ATOM 1605 N N . ARG A 1 202 ? -5.265 7.585 16.214 1.00 96.12 202 ARG A N 1
ATOM 1606 C CA . ARG A 1 202 ? -4.581 8.750 15.658 1.00 96.12 202 ARG A CA 1
ATOM 1607 C C . ARG A 1 202 ? -5.437 9.990 15.879 1.00 96.12 202 ARG A C 1
ATOM 1609 O O . ARG A 1 202 ? -6.446 10.125 15.181 1.00 96.12 202 ARG A O 1
ATOM 1616 N N . PRO A 1 203 ? -5.034 10.890 16.789 1.00 95.94 203 PRO A N 1
ATOM 1617 C CA . PRO A 1 203 ? -5.777 12.115 17.021 1.00 95.94 203 PRO A CA 1
ATOM 1618 C C . PRO A 1 203 ? -5.729 13.033 15.795 1.00 95.94 203 PRO A C 1
ATOM 1620 O O . PRO A 1 203 ? -4.806 12.958 14.971 1.00 95.94 203 PRO A O 1
ATOM 1623 N N . ALA A 1 204 ? -6.717 13.915 15.706 1.00 94.75 204 ALA A N 1
ATOM 1624 C CA . ALA A 1 204 ? -6.765 15.001 14.747 1.00 94.75 204 ALA A CA 1
ATOM 1625 C C . ALA A 1 204 ? -5.483 15.846 14.810 1.00 94.75 204 ALA A C 1
ATOM 1627 O O . ALA A 1 204 ? -4.965 16.170 15.881 1.00 94.75 204 ALA A O 1
ATOM 1628 N N . VAL A 1 205 ? -4.981 16.227 13.639 1.00 88.81 205 VAL A N 1
ATOM 1629 C CA . VAL A 1 205 ? -3.870 17.169 13.501 1.00 88.81 205 VAL A CA 1
ATOM 1630 C C . VAL A 1 205 ? -4.470 18.554 13.275 1.00 88.81 205 VAL A C 1
ATOM 1632 O O . VAL A 1 205 ? -5.131 18.772 12.258 1.00 88.81 205 VAL A O 1
ATOM 1635 N N . GLY A 1 206 ? -4.275 19.444 14.252 1.00 59.97 206 GLY A N 1
ATOM 1636 C CA . GLY A 1 206 ? -4.671 20.857 14.192 1.00 59.97 206 GLY A CA 1
ATOM 1637 C C . GLY A 1 206 ? -3.723 21.731 13.381 1.00 59.97 206 GLY A C 1
ATOM 1638 O O . GLY A 1 206 ? -2.564 21.311 13.154 1.00 59.97 206 GLY A O 1
#

pLDDT: mean 92.23, std 10.19, range [52.44, 98.44]

Sequence (206 aa):
FLHHSNVDRLAVIFKEIRKLRGVYKADDDFDICDVKGFLSPLEPFKRDSNPFPLTKENSSPLKTTDYSVFGYSYDDLTLNGLDAAHIVNLIKDRQSHDRAFADFRLHNIGGSADVRVKVCLDSDAEEDTGDQCEHAGDFFILGGPIEMDWSFSRPYHFEITKTVQKLGLPLDGNYHVEADIFSINGTKLPSNILPHPTVNFRPAVG

Foldseek 3Di:
DVVVVVVVLVVVQVVVLCVVVVVAVDLLDDDDPDPVQQADFDPPQCPPPNPDVQSNVQRGNSSCSPVCSVVDDDPDSADVNHHSVNVNVVVLVVQQAKFKWWWWWDWDLQAKKKKWKWKWDCDPPPDPPGIDIDTQDIDMDGDHNPDDTDTDPGTDIHTRRVVCVVVVHDLPDDIAMAIFMAGPVRDTDDRVSTPGIGMDIRGHDD

Radius of gyration: 21.09 Å; chains: 1; bounding box: 45×43×59 Å

InterPro domains:
  IPR008922 Di-copper centre-containing domain superfamily [G3DSA:1.10.1280.10] (1-91)
  IPR008922 Di-copper centre-containing domain superfamily [SSF48056] (1-94)
  IPR028999 Haemocyanin, beta-sandwich domain [PF14830] (94-203)
  IPR036848 Haemocyanin C-terminal domain superfamily [G3DSA:2.60.310.10] (92-206)
  IPR036848 Haemocyanin C-terminal domain superfamily [SSF81277] (97-204)

Organism: NCBI:txid1028688